Protein AF-A0A0F8ET58-F1 (afdb_monomer)

Radius of gyration: 30.82 Å; Cα contacts (8 Å, |Δi|>4): 140; chains: 1; bounding box: 74×65×83 Å

Secondary structure (DSSP, 8-state):
--HHHHHHHHHHHHHHHHHTS----PPPEEEEEEE-TT-HHHHHHHHHHHHHHHHHGGGEEEEEEETTSHHHHHHHHHHT-SSSSEEEETTTEEE-GGG--HHHHHHHHHHHHHHHHHHTTS--S-------S-----TTTHHHHHHHHHHHHHH-HHHHHHHHHHHHHHHHT-SSHHHHHHHHHHHHHHHHHHHHHHHHHHHHHHHH-----

Foldseek 3Di:
DPVVVVVVVVVVVVVVVVVPPPPPDLDAKEKEWEDEPPDPLCVVQVVLVVVVCVVCPPNYDYHYAHCVDPVSVVVVVVVPADDDGWMDINVADTAHSVRDDSVVVVVVSVVVSVVSVVVVVPPDDDDDDPPDPDDDDDPVCVVVVVVVVVVVVVPPVVVVVVVVVVLVVLLVVDPDNVNSVVSSVVVVCVVVVVVVVVVVVVVVVVVVPPDDD

Organism: Methanosarcina mazei (NCBI:txid2209)

Sequence (213 aa):
MKSSSHTITALVVIYLSLIFIPVAYADPVAIQYFHQKGCHDCEITDPVIDKIEVQYNDSIVITRIETNTADGFNQWNKYGFLEVPAIVINNETKIPKEEITEEKLKTLIDEYLVEEENITEYTTEEVTRKEQEIEYINTNLNLPFAYSLGLFAGFSPCLMAILGFLLSFTAGTSNSAKSGMVRATVFGLGLVGSYLLLGLCLLSFRKSIPDLE

Mean predicted aligned error: 19.37 Å

InterPro domains:
  IPR036249 Thioredoxin-like superfamily [SSF52833] (24-114)

Nearest PDB structures (foldseek):
  2h72-assembly2_B  TM=7.673E-01  e=3.078E-06  Escherichia coli
  1fb6-assembly2_B  TM=8.550E-01  e=1.547E-05  Spinacia oleracea
  2puk-assembly2_G  TM=8.515E-01  e=3.148E-05  Spinacia oleracea
  4o32-assembly1_A  TM=8.099E-01  e=2.431E-05  Plasmodium falciparum 3D7
  1w89-assembly2_C  TM=7.142E-01  e=8.293E-05  Homo sapiens

pLDDT: mean 74.63, std 17.6, range [29.28, 95.88]

Structure (mmCIF, N/CA/C/O backbone):
data_AF-A0A0F8ET58-F1
#
_entry.id   AF-A0A0F8ET58-F1
#
loop_
_atom_site.group_PDB
_atom_site.id
_atom_site.type_symbol
_atom_site.label_atom_id
_atom_site.label_alt_id
_atom_site.label_comp_id
_atom_site.label_asym_id
_atom_site.label_entity_id
_atom_site.label_seq_id
_atom_site.pdbx_PDB_ins_code
_atom_site.Cartn_x
_atom_site.Cartn_y
_atom_site.Cartn_z
_atom_site.occupancy
_atom_site.B_iso_or_equiv
_atom_site.auth_seq_id
_atom_site.auth_comp_id
_atom_site.auth_asym_id
_atom_site.auth_atom_id
_atom_site.pdbx_PDB_model_num
ATOM 1 N N . MET A 1 1 ? -55.012 -31.780 39.379 1.00 47.81 1 MET A N 1
ATOM 2 C CA . MET A 1 1 ? -53.772 -32.143 38.653 1.00 47.81 1 MET A CA 1
ATOM 3 C C . MET A 1 1 ? -53.720 -31.512 37.247 1.00 47.81 1 MET A C 1
ATOM 5 O O . MET A 1 1 ? -53.415 -32.197 36.287 1.00 47.81 1 MET A O 1
ATOM 9 N N . LYS A 1 2 ? -54.052 -30.212 37.097 1.00 48.22 2 LYS A N 1
ATOM 10 C CA . LYS A 1 2 ? -54.131 -29.518 35.784 1.00 48.22 2 LYS A CA 1
ATOM 11 C C . LYS A 1 2 ? -53.261 -28.247 35.701 1.00 48.22 2 LYS A C 1
ATOM 13 O O . LYS A 1 2 ? -52.910 -27.817 34.613 1.00 48.22 2 LYS A O 1
ATOM 18 N N . SER A 1 3 ? -52.838 -27.704 36.848 1.00 50.62 3 SER A N 1
ATOM 19 C CA . SER A 1 3 ? -52.001 -26.494 36.931 1.00 50.62 3 SER A CA 1
ATOM 20 C C . SER A 1 3 ? -50.540 -26.724 36.523 1.00 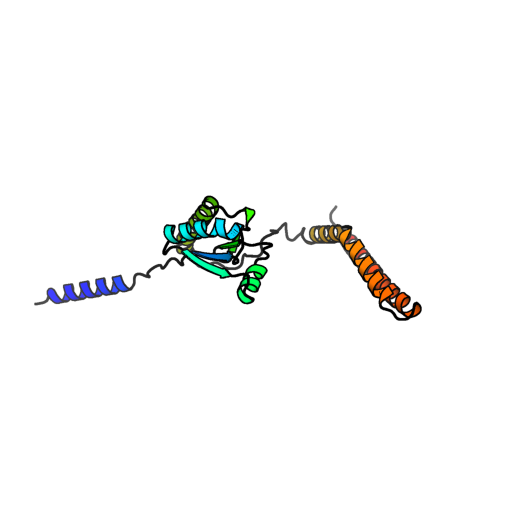50.62 3 SER A C 1
ATOM 22 O O . SER A 1 3 ? -49.911 -25.809 36.009 1.00 50.62 3 SER A O 1
ATOM 24 N N . SER A 1 4 ? -50.003 -27.935 36.720 1.00 54.47 4 SER A N 1
ATOM 25 C CA . SER A 1 4 ? -48.575 -28.212 36.485 1.00 54.47 4 SER A CA 1
ATOM 26 C C . SER A 1 4 ? -48.218 -28.376 35.004 1.00 54.47 4 SER A C 1
ATOM 28 O O . SER A 1 4 ? -47.054 -28.271 34.646 1.00 54.47 4 SER A O 1
ATOM 30 N N . SER A 1 5 ? -49.208 -28.626 34.136 1.00 57.69 5 SER A N 1
ATOM 31 C CA . SER A 1 5 ? -48.981 -28.750 32.690 1.00 57.69 5 SER A CA 1
ATOM 32 C C . SER A 1 5 ? -48.744 -27.385 32.042 1.00 57.69 5 SER A C 1
ATOM 34 O O . SER A 1 5 ? -47.863 -27.266 31.202 1.00 57.69 5 SER A O 1
ATOM 36 N N . HIS A 1 6 ? -49.477 -26.347 32.460 1.00 61.53 6 HIS A N 1
ATOM 37 C CA . HIS A 1 6 ? -49.343 -25.000 31.895 1.00 61.53 6 HIS A CA 1
ATOM 38 C C . HIS A 1 6 ? -48.007 -24.338 32.245 1.00 61.53 6 HIS A C 1
ATOM 40 O O . HIS A 1 6 ? -47.437 -23.644 31.409 1.00 61.53 6 HIS A O 1
ATOM 46 N N . THR A 1 7 ? -47.482 -24.584 33.448 1.00 68.81 7 THR A N 1
ATOM 47 C CA . THR A 1 7 ? -46.170 -24.072 33.870 1.00 68.81 7 THR A CA 1
ATOM 48 C C . THR A 1 7 ? -45.030 -24.714 33.084 1.00 68.81 7 THR A C 1
ATOM 50 O O . THR A 1 7 ? -44.070 -24.033 32.743 1.00 68.81 7 THR A O 1
ATOM 53 N N . ILE A 1 8 ? -45.155 -26.003 32.744 1.00 73.25 8 ILE A N 1
ATOM 54 C CA . ILE A 1 8 ? -44.170 -26.718 31.920 1.00 73.25 8 ILE A CA 1
ATOM 55 C C . ILE A 1 8 ? -44.216 -26.200 30.480 1.00 73.25 8 ILE A C 1
ATOM 57 O O . ILE A 1 8 ? -43.171 -25.921 29.905 1.00 73.25 8 ILE A O 1
ATOM 61 N N . THR A 1 9 ? -45.406 -25.993 29.907 1.00 73.38 9 THR A N 1
ATOM 62 C CA . THR A 1 9 ? -45.528 -25.419 28.558 1.00 73.38 9 THR A CA 1
ATOM 63 C C . THR A 1 9 ? -44.979 -23.993 28.498 1.00 73.38 9 THR A C 1
ATOM 65 O O . THR A 1 9 ? -44.268 -23.664 27.557 1.00 73.38 9 THR A O 1
ATOM 68 N N . ALA A 1 10 ? -45.230 -23.165 29.518 1.00 75.00 10 ALA A N 1
ATOM 69 C CA . ALA A 1 10 ? -44.672 -21.815 29.596 1.00 75.00 10 ALA A CA 1
ATOM 70 C C . ALA A 1 10 ? -43.137 -21.824 29.697 1.00 75.00 10 ALA A C 1
ATOM 72 O O . ALA A 1 10 ? -42.480 -21.071 28.987 1.00 75.00 10 ALA A O 1
ATOM 73 N N . LEU A 1 11 ? -42.557 -22.716 30.510 1.00 75.75 11 LEU A N 1
ATOM 74 C CA . LEU A 1 11 ? -41.102 -22.883 30.616 1.00 75.75 11 LEU A CA 1
ATOM 75 C C . LEU A 1 11 ? -40.465 -23.351 29.304 1.00 75.75 11 LEU A C 1
ATOM 77 O O . LEU A 1 11 ? -39.405 -22.855 28.936 1.00 75.75 11 LEU A O 1
ATOM 81 N N . VAL A 1 12 ? -41.118 -24.262 28.577 1.00 78.56 12 VAL A N 1
ATOM 82 C CA . VAL A 1 12 ? -40.641 -24.734 27.267 1.00 78.56 12 VAL A CA 1
ATOM 83 C C . VAL A 1 12 ? -40.711 -23.622 26.222 1.00 78.56 12 VAL A C 1
ATOM 85 O O . VAL A 1 12 ? -39.777 -23.475 25.444 1.00 78.56 12 VAL A O 1
ATOM 88 N N . VAL A 1 13 ? -41.768 -22.804 26.224 1.00 74.38 13 VAL A N 1
ATOM 89 C CA . VAL A 1 13 ? -41.896 -21.657 25.309 1.00 74.38 13 VAL A CA 1
ATOM 90 C C . VAL A 1 13 ? -40.856 -20.577 25.624 1.00 74.38 13 VAL A C 1
ATOM 92 O O . VAL A 1 13 ? -40.245 -20.053 24.699 1.00 74.38 13 VAL A O 1
ATOM 95 N N . ILE A 1 14 ? -40.587 -20.301 26.905 1.00 75.62 14 ILE A N 1
ATOM 96 C CA . ILE A 1 14 ? -39.535 -19.362 27.333 1.00 75.62 14 ILE A CA 1
ATOM 97 C C . ILE A 1 14 ? -38.147 -19.876 26.921 1.00 75.62 14 ILE A C 1
ATOM 99 O O . ILE A 1 14 ? -37.346 -19.125 26.367 1.00 75.62 14 ILE A O 1
ATOM 103 N N . TYR A 1 15 ? -37.876 -21.167 27.120 1.00 72.81 15 TYR A N 1
ATOM 104 C CA . TYR A 1 15 ? -36.616 -21.786 26.708 1.00 72.81 15 TYR A CA 1
ATOM 105 C C . TYR A 1 15 ? -36.440 -21.776 25.181 1.00 72.81 15 TYR A C 1
ATOM 107 O O . TYR A 1 15 ? -35.370 -21.433 24.685 1.00 72.81 15 TYR A O 1
ATOM 115 N N . LEU A 1 16 ? -37.507 -22.062 24.427 1.00 69.81 16 LEU A N 1
ATOM 116 C CA . LEU A 1 16 ? -37.507 -22.009 22.964 1.00 69.81 16 LEU A CA 1
ATOM 117 C C . LEU A 1 16 ? -37.321 -20.574 22.440 1.00 69.81 16 LEU A C 1
ATOM 119 O O . LEU A 1 16 ? -36.659 -20.382 21.425 1.00 69.81 16 LEU A O 1
ATOM 123 N N . SER A 1 17 ? -37.847 -19.567 23.149 1.00 60.31 17 SER A N 1
ATOM 124 C CA . SER A 1 17 ? -37.633 -18.153 22.815 1.00 60.31 17 SER A CA 1
ATOM 125 C C . SER A 1 17 ? -36.215 -17.659 23.120 1.00 60.31 17 SER A C 1
ATOM 127 O O . SER A 1 17 ? -35.709 -16.817 22.386 1.00 60.31 17 SER A O 1
ATOM 129 N N . LEU A 1 18 ? -35.537 -18.215 24.133 1.00 61.66 18 LEU A N 1
ATOM 130 C CA . LEU A 1 18 ? -34.137 -17.884 24.437 1.00 61.66 18 LEU A CA 1
ATOM 131 C C . LEU A 1 18 ? -33.157 -18.426 23.385 1.00 61.66 18 LEU A C 1
ATOM 133 O O . LEU A 1 18 ? -32.113 -17.827 23.161 1.00 61.66 18 LEU A O 1
ATOM 137 N N . ILE A 1 19 ? -33.492 -19.545 22.734 1.00 65.38 19 ILE A N 1
ATOM 138 C CA . ILE A 1 19 ? -32.676 -20.145 21.663 1.00 65.38 19 ILE A CA 1
ATOM 139 C C . ILE A 1 19 ? -32.770 -19.335 20.360 1.00 65.38 19 ILE A C 1
ATOM 141 O O . ILE A 1 19 ? -31.876 -19.409 19.524 1.00 65.38 19 ILE A O 1
ATOM 145 N N . PHE A 1 20 ? -33.839 -18.553 20.186 1.00 50.75 20 PHE A N 1
ATOM 146 C CA . PHE A 1 20 ? -34.087 -17.767 18.977 1.00 50.75 20 PHE A CA 1
ATOM 147 C C . PHE A 1 20 ? -33.511 -16.348 19.026 1.00 50.75 20 PHE A C 1
ATOM 149 O O . PHE A 1 20 ? -33.760 -15.575 18.104 1.00 50.75 20 PHE A O 1
ATOM 156 N N . ILE A 1 21 ? -32.763 -15.991 20.076 1.00 60.38 21 ILE A N 1
ATOM 157 C CA . ILE A 1 21 ? -32.005 -14.740 20.089 1.00 60.38 21 ILE A CA 1
ATOM 158 C C . ILE A 1 21 ? -30.872 -14.926 19.073 1.00 60.38 21 ILE A C 1
ATOM 160 O O . ILE A 1 21 ? -30.000 -15.767 19.312 1.00 60.38 21 ILE A O 1
ATOM 164 N N . PRO A 1 22 ? -30.866 -14.206 17.935 1.00 51.59 22 PRO A N 1
ATOM 165 C CA . PRO A 1 22 ? -29.690 -14.191 17.090 1.00 51.59 22 PRO A CA 1
ATOM 166 C C . PRO A 1 22 ? -28.560 -13.632 17.950 1.00 51.59 22 PRO A C 1
ATOM 168 O O . PRO A 1 22 ? -28.627 -12.498 18.423 1.00 51.59 22 PRO A O 1
ATOM 171 N N . VAL A 1 23 ? -27.550 -14.458 18.217 1.00 51.97 23 VAL A N 1
ATOM 172 C CA . VAL A 1 23 ? -26.280 -13.966 18.737 1.00 51.97 23 VAL A CA 1
ATOM 173 C C . VAL A 1 23 ? -25.741 -13.076 17.626 1.00 51.97 23 VAL A C 1
ATOM 175 O O . VAL A 1 23 ? -25.262 -13.577 16.611 1.00 51.97 23 VAL A O 1
ATOM 178 N N . ALA A 1 24 ? -25.935 -11.765 17.773 1.00 51.56 24 ALA A N 1
ATOM 179 C CA . ALA A 1 24 ? -25.280 -10.767 16.951 1.00 51.56 24 ALA A CA 1
ATOM 180 C C . ALA A 1 24 ? -23.788 -10.893 17.256 1.00 51.56 24 ALA A C 1
ATOM 182 O O . ALA A 1 24 ? -23.295 -10.397 18.266 1.00 51.56 24 ALA A O 1
ATOM 183 N N . TYR A 1 25 ? -23.109 -11.697 16.448 1.00 51.41 25 TYR A N 1
ATOM 184 C CA . TYR A 1 25 ? -21.667 -11.801 16.474 1.00 51.41 25 TYR A CA 1
ATOM 185 C C . TYR A 1 25 ? -21.176 -10.597 15.676 1.00 51.41 25 TYR A C 1
ATOM 187 O O . TYR A 1 25 ? -21.334 -10.575 14.457 1.00 51.41 25 TYR A O 1
ATOM 195 N N . ALA A 1 26 ? -20.707 -9.560 16.373 1.00 59.81 26 ALA A N 1
ATOM 196 C CA . ALA A 1 26 ? -19.935 -8.509 15.725 1.00 59.81 26 ALA A CA 1
ATOM 197 C C . ALA A 1 26 ? -18.716 -9.187 15.084 1.00 59.81 26 ALA A C 1
ATOM 199 O O . ALA A 1 26 ? -18.044 -9.991 15.739 1.00 59.81 26 ALA A O 1
ATOM 200 N N . ASP A 1 27 ? -18.517 -8.968 13.786 1.00 74.38 27 ASP A N 1
ATOM 201 C CA . ASP A 1 27 ? -17.354 -9.510 13.089 1.00 74.38 27 ASP A CA 1
ATOM 202 C C . ASP A 1 27 ? -16.125 -8.745 13.601 1.00 74.38 27 ASP A C 1
ATOM 204 O O . ASP A 1 27 ? -16.183 -7.526 13.674 1.00 74.38 27 ASP A O 1
ATOM 208 N N . PRO A 1 28 ? -15.053 -9.405 14.059 1.00 83.88 28 PRO A N 1
ATOM 209 C CA . PRO A 1 28 ? -13.920 -8.693 14.636 1.00 83.88 28 PRO A CA 1
ATOM 210 C C . PRO A 1 28 ? -13.133 -7.933 13.561 1.00 83.88 28 PRO A C 1
ATOM 212 O O . PRO A 1 28 ? -12.889 -8.451 12.470 1.00 83.88 28 PRO A O 1
ATOM 215 N N . VAL A 1 29 ? -12.624 -6.747 13.902 1.00 88.25 29 VAL A N 1
ATOM 216 C CA . VAL A 1 29 ? -11.871 -5.902 12.961 1.00 88.25 29 VAL A CA 1
ATOM 217 C C . VAL A 1 29 ? -10.595 -6.619 12.506 1.00 88.25 29 VAL A C 1
ATOM 219 O O . VAL A 1 29 ? -9.707 -6.941 13.304 1.00 88.25 29 VAL A O 1
ATOM 222 N N . ALA A 1 30 ? -10.469 -6.852 11.200 1.00 92.25 30 ALA A N 1
ATOM 223 C CA . ALA A 1 30 ? -9.347 -7.572 10.612 1.00 92.25 30 ALA A CA 1
ATOM 224 C C . ALA A 1 30 ? -8.162 -6.634 10.345 1.00 92.25 30 ALA A C 1
ATOM 226 O O . ALA A 1 30 ? -8.257 -5.683 9.571 1.00 92.25 30 ALA A O 1
ATOM 227 N N . ILE A 1 31 ? -7.000 -6.925 10.922 1.00 94.19 31 ILE A N 1
ATOM 228 C CA . ILE A 1 31 ? -5.781 -6.125 10.775 1.00 94.19 31 ILE A CA 1
ATOM 229 C C . ILE A 1 31 ? -4.700 -6.978 10.114 1.00 94.19 31 ILE A C 1
ATOM 231 O O . ILE A 1 31 ? -4.296 -8.009 10.637 1.00 94.19 31 ILE A O 1
ATOM 235 N N . GLN A 1 32 ? -4.188 -6.548 8.968 1.00 95.25 32 GLN A N 1
ATOM 236 C CA . GLN A 1 32 ? -3.043 -7.158 8.292 1.00 95.25 32 GLN A CA 1
ATOM 237 C C . GLN A 1 32 ? -1.790 -6.337 8.592 1.00 95.25 32 GLN A C 1
ATOM 239 O O . GLN A 1 32 ? -1.700 -5.175 8.200 1.00 95.25 32 GLN A O 1
ATOM 244 N N . TYR A 1 33 ? -0.816 -6.944 9.265 1.00 95.88 33 TYR A N 1
ATOM 245 C CA . TYR A 1 33 ? 0.475 -6.335 9.571 1.00 95.88 33 TYR A CA 1
ATOM 246 C C . TYR A 1 33 ? 1.566 -6.937 8.683 1.00 95.88 33 TYR A C 1
ATOM 248 O O . TYR A 1 33 ? 1.929 -8.105 8.824 1.00 95.88 33 TYR A O 1
ATOM 256 N N . PHE A 1 34 ? 2.093 -6.136 7.762 1.00 95.69 34 PHE A N 1
ATOM 257 C CA . PHE A 1 34 ? 3.162 -6.520 6.848 1.00 95.69 34 PHE A CA 1
ATOM 258 C C . PHE A 1 34 ? 4.518 -6.163 7.444 1.00 95.69 34 PHE A C 1
ATOM 260 O O . PHE A 1 34 ? 4.807 -4.992 7.694 1.00 95.69 34 PHE A O 1
ATOM 267 N N . HIS A 1 35 ? 5.366 -7.172 7.628 1.00 94.75 35 HIS A N 1
ATOM 268 C CA . HIS A 1 35 ? 6.664 -7.016 8.279 1.00 94.75 35 HIS A CA 1
ATOM 269 C C . HIS A 1 35 ? 7.731 -7.916 7.648 1.00 94.75 35 HIS A C 1
ATOM 271 O O . HIS A 1 35 ? 7.448 -8.788 6.821 1.00 94.75 35 HIS A O 1
ATOM 277 N N . GLN A 1 36 ? 8.988 -7.702 8.040 1.00 92.94 36 GLN A N 1
ATOM 278 C CA . GLN A 1 36 ? 10.128 -8.449 7.521 1.00 92.94 36 GLN A CA 1
ATOM 279 C C . GLN A 1 36 ? 11.158 -8.706 8.625 1.00 92.94 36 GLN A C 1
ATOM 281 O O . GLN A 1 36 ? 11.420 -7.850 9.466 1.00 92.94 36 GLN A O 1
ATOM 286 N N . LYS A 1 37 ? 11.782 -9.888 8.619 1.00 88.81 37 LYS A N 1
ATOM 287 C CA . LYS A 1 37 ? 12.866 -10.209 9.562 1.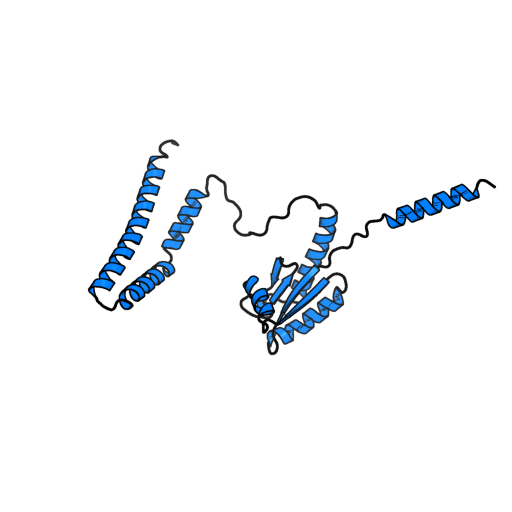00 88.81 37 LYS A CA 1
ATOM 288 C C . LYS A 1 37 ? 14.106 -9.366 9.251 1.00 88.81 37 LYS A C 1
ATOM 290 O O . LYS A 1 37 ? 14.558 -9.358 8.108 1.00 88.81 37 LYS A O 1
ATOM 295 N N . GLY A 1 38 ? 14.660 -8.702 10.268 1.00 83.69 38 GLY A N 1
ATOM 296 C CA . GLY A 1 38 ? 15.827 -7.817 10.142 1.00 83.69 38 GLY A CA 1
ATOM 297 C C . GLY A 1 38 ? 15.504 -6.376 9.723 1.00 83.69 38 GLY A C 1
ATOM 298 O O . GLY A 1 38 ? 16.411 -5.626 9.373 1.00 83.69 38 GLY A O 1
ATOM 299 N N . CYS A 1 39 ? 14.226 -5.992 9.738 1.00 88.62 39 CYS A N 1
ATOM 300 C CA . CYS A 1 39 ? 13.761 -4.627 9.511 1.00 88.62 39 CYS A CA 1
ATOM 301 C C . CYS A 1 39 ? 13.815 -3.830 10.824 1.00 88.62 39 CYS A C 1
ATOM 303 O O . CYS A 1 39 ? 13.117 -4.167 11.777 1.00 88.62 39 CYS A O 1
ATOM 305 N N . HIS A 1 40 ? 14.618 -2.763 10.864 1.00 90.25 40 HIS A N 1
ATOM 306 C CA . HIS A 1 40 ? 14.787 -1.937 12.065 1.00 90.25 40 HIS A CA 1
ATOM 307 C C . HIS A 1 40 ? 13.479 -1.265 12.506 1.00 90.25 40 HIS A C 1
ATOM 309 O O . HIS A 1 40 ? 13.129 -1.291 13.680 1.00 90.25 40 HIS A O 1
ATOM 315 N N . ASP A 1 41 ? 12.715 -0.723 11.557 1.00 89.12 41 ASP A N 1
ATOM 316 C CA . ASP A 1 41 ? 11.439 -0.059 11.850 1.00 89.12 41 ASP A CA 1
ATOM 317 C C . ASP A 1 41 ? 10.367 -1.053 12.342 1.00 89.12 41 ASP A C 1
ATOM 319 O O . ASP A 1 41 ? 9.476 -0.707 13.120 1.00 89.12 41 ASP A O 1
ATOM 323 N N . CYS A 1 42 ? 10.482 -2.319 11.937 1.00 89.75 42 CYS A N 1
ATOM 324 C CA . CYS A 1 42 ? 9.597 -3.391 12.367 1.00 89.75 42 CYS A CA 1
ATOM 325 C C . CYS A 1 42 ? 9.877 -3.772 13.828 1.00 89.75 42 CYS A C 1
ATOM 327 O O . CYS A 1 42 ? 8.934 -3.949 14.582 1.00 89.75 42 CYS A O 1
ATOM 329 N N . GLU A 1 43 ? 11.137 -3.769 14.282 1.00 90.12 43 GLU A N 1
ATOM 330 C CA . GLU A 1 43 ? 11.476 -3.997 15.702 1.00 90.12 43 GLU A CA 1
ATOM 331 C C . GLU A 1 43 ? 10.860 -2.943 16.638 1.00 90.12 43 GLU A C 1
ATOM 333 O O . GLU A 1 43 ? 10.568 -3.228 17.799 1.00 90.12 43 GLU A O 1
ATOM 338 N N . ILE A 1 44 ? 10.646 -1.724 16.133 1.00 89.00 44 ILE A N 1
ATOM 339 C CA . ILE A 1 44 ? 9.977 -0.641 16.865 1.00 89.00 44 ILE A CA 1
ATOM 340 C C . ILE A 1 44 ? 8.455 -0.839 16.861 1.00 89.00 44 ILE A C 1
ATOM 342 O O . ILE A 1 44 ? 7.784 -0.552 17.853 1.00 89.00 44 ILE A O 1
ATOM 346 N N . THR A 1 45 ? 7.909 -1.337 15.752 1.00 89.75 45 THR A N 1
ATOM 347 C CA . THR A 1 45 ? 6.463 -1.468 15.527 1.00 89.75 45 THR A CA 1
ATOM 348 C C . THR A 1 45 ? 5.881 -2.740 16.142 1.00 89.75 45 THR A C 1
ATOM 350 O O . THR A 1 45 ? 4.789 -2.700 16.702 1.00 89.75 45 THR A O 1
ATOM 353 N N . ASP A 1 46 ? 6.617 -3.848 16.115 1.00 91.56 46 ASP A N 1
ATOM 354 C CA . ASP A 1 46 ? 6.236 -5.142 16.687 1.00 91.56 46 ASP A CA 1
ATOM 355 C C . ASP A 1 46 ? 5.674 -5.033 18.121 1.00 91.56 46 ASP A C 1
ATOM 357 O O . ASP A 1 46 ? 4.548 -5.487 18.338 1.00 91.56 46 ASP A O 1
ATOM 361 N N . PRO A 1 47 ? 6.338 -4.363 19.092 1.00 92.25 47 PRO A N 1
ATOM 362 C CA . PRO A 1 47 ? 5.792 -4.2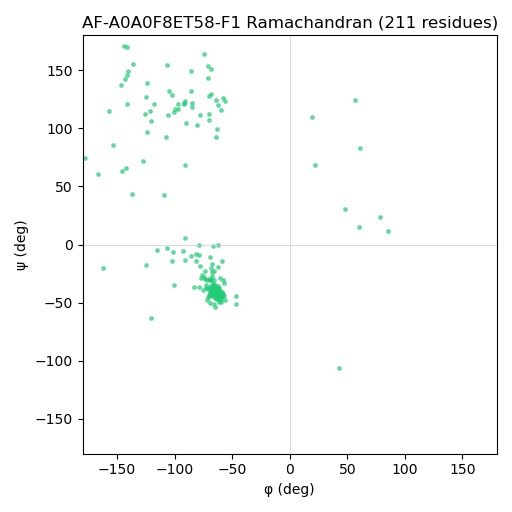28 20.443 1.00 92.25 47 PRO A CA 1
ATOM 363 C C . PRO A 1 47 ? 4.535 -3.350 20.510 1.00 92.25 47 PRO A C 1
ATOM 365 O O . PRO A 1 47 ? 3.758 -3.473 21.456 1.00 92.25 47 PRO A O 1
ATOM 368 N N . VAL A 1 48 ? 4.322 -2.444 19.550 1.00 91.62 48 VAL A N 1
ATOM 369 C CA . VAL A 1 48 ? 3.076 -1.669 19.455 1.00 91.62 48 VAL A CA 1
ATOM 370 C C . VAL A 1 48 ? 1.938 -2.583 19.012 1.00 91.62 48 VAL A C 1
ATOM 372 O O . VAL A 1 48 ? 0.878 -2.562 19.632 1.00 91.62 48 VAL A O 1
ATOM 375 N N . ILE A 1 49 ? 2.168 -3.429 18.004 1.00 92.81 49 ILE A N 1
ATOM 376 C CA . ILE A 1 49 ? 1.179 -4.411 17.541 1.00 92.81 49 ILE A CA 1
ATOM 377 C C . ILE A 1 49 ? 0.834 -5.403 18.654 1.00 92.81 49 ILE A C 1
ATOM 379 O O . ILE A 1 49 ? -0.345 -5.644 18.899 1.00 92.81 49 ILE A O 1
ATOM 383 N N . ASP A 1 50 ? 1.831 -5.901 19.389 1.00 93.00 50 ASP A N 1
ATOM 384 C CA . ASP A 1 50 ? 1.620 -6.822 20.514 1.00 93.00 50 ASP A CA 1
ATOM 385 C C . ASP A 1 50 ? 0.737 -6.201 21.610 1.00 93.00 50 ASP A C 1
ATOM 387 O O . ASP A 1 50 ? -0.144 -6.859 22.164 1.00 93.00 50 ASP A O 1
ATOM 391 N N . LYS A 1 51 ? 0.934 -4.912 21.923 1.00 92.50 51 LYS A N 1
ATOM 392 C CA . LYS A 1 51 ? 0.078 -4.196 22.883 1.00 92.50 51 LYS A CA 1
ATOM 393 C C . LYS A 1 51 ? -1.360 -4.069 22.391 1.00 92.50 51 LYS A C 1
ATOM 395 O O . LYS A 1 51 ? -2.274 -4.208 23.198 1.00 92.50 51 LYS A O 1
ATOM 400 N N . ILE A 1 52 ? -1.552 -3.766 21.108 1.00 91.62 52 ILE A N 1
ATOM 401 C CA . ILE A 1 52 ? -2.880 -3.604 20.502 1.00 91.62 52 ILE A CA 1
ATOM 402 C C . ILE A 1 52 ? -3.627 -4.939 20.495 1.00 91.62 52 ILE A C 1
ATOM 404 O O . ILE A 1 52 ? -4.791 -4.981 20.882 1.00 91.62 52 ILE A O 1
ATOM 408 N N . GLU A 1 53 ? -2.938 -6.031 20.164 1.00 91.56 53 GLU A N 1
ATOM 409 C CA . GLU A 1 53 ? -3.481 -7.391 20.221 1.00 91.56 53 GLU A CA 1
ATOM 410 C C . GLU A 1 53 ? -4.016 -7.725 21.621 1.00 91.56 53 GLU A C 1
ATOM 412 O O . GLU A 1 53 ? -5.154 -8.161 21.774 1.00 91.56 53 GLU A O 1
ATOM 417 N N . VAL A 1 54 ? -3.233 -7.429 22.664 1.00 91.06 54 VAL A N 1
ATOM 418 C CA . VAL A 1 54 ? -3.635 -7.661 24.061 1.00 91.06 54 VAL A CA 1
ATOM 419 C C . VAL A 1 54 ? -4.756 -6.720 24.507 1.00 91.06 54 VAL A C 1
ATOM 421 O O . VAL A 1 54 ? -5.609 -7.116 25.299 1.00 91.06 54 VAL A O 1
ATOM 424 N N . GLN A 1 55 ? -4.749 -5.467 24.048 1.00 90.56 55 GLN A N 1
ATOM 425 C CA . GLN A 1 55 ? -5.715 -4.459 24.482 1.00 90.56 55 GLN A CA 1
ATOM 426 C C . GLN A 1 55 ? -7.129 -4.742 23.967 1.00 90.56 55 GLN A C 1
ATOM 428 O O . GLN A 1 55 ? -8.084 -4.559 24.720 1.00 90.56 55 GLN A O 1
ATOM 433 N N . TYR A 1 56 ? -7.253 -5.166 22.710 1.00 87.38 56 TYR A N 1
ATOM 434 C CA . TYR A 1 56 ? -8.545 -5.351 22.051 1.00 87.38 56 TYR A CA 1
ATOM 435 C C . TYR A 1 56 ? -8.992 -6.820 21.976 1.00 87.38 56 TYR A C 1
ATOM 437 O O . TYR A 1 56 ? -10.170 -7.072 21.750 1.00 87.38 56 TYR A O 1
ATOM 445 N N . ASN A 1 57 ? -8.095 -7.780 22.232 1.00 85.94 57 ASN A N 1
ATOM 446 C CA . ASN A 1 57 ? -8.370 -9.213 22.379 1.00 85.94 57 ASN A CA 1
ATOM 447 C C . ASN A 1 57 ? -9.357 -9.766 21.329 1.00 85.94 57 ASN A C 1
ATOM 449 O O . ASN A 1 57 ? -8.988 -9.905 20.169 1.00 85.94 57 ASN A O 1
ATOM 453 N N . ASP A 1 58 ? -10.604 -10.059 21.714 1.00 84.12 58 ASP A N 1
ATOM 454 C CA . ASP A 1 58 ? -11.603 -10.697 20.842 1.00 84.12 58 ASP A CA 1
ATOM 455 C C . ASP A 1 58 ? -12.274 -9.727 19.852 1.00 84.12 58 ASP A C 1
ATOM 457 O O . ASP A 1 58 ? -13.005 -10.167 18.968 1.00 84.12 58 ASP A O 1
ATOM 461 N N . SER A 1 59 ? -12.048 -8.418 19.992 1.00 85.25 59 SER A N 1
ATOM 462 C CA . SER A 1 59 ? -12.610 -7.389 19.107 1.00 85.25 59 SER A CA 1
ATOM 463 C C . SER A 1 59 ? -11.824 -7.216 17.806 1.00 85.25 59 SER A C 1
ATOM 465 O O . SER A 1 59 ? -12.325 -6.582 16.881 1.00 85.25 59 SER A O 1
ATOM 467 N N . ILE A 1 60 ? -10.601 -7.753 17.719 1.00 90.50 60 ILE A N 1
ATOM 468 C CA . ILE A 1 60 ? -9.739 -7.624 16.538 1.00 90.50 60 ILE A CA 1
ATOM 469 C C . ILE A 1 60 ? -9.075 -8.953 16.174 1.00 90.50 60 ILE A C 1
ATOM 471 O O . ILE A 1 60 ? -8.835 -9.807 17.022 1.00 90.50 60 ILE A O 1
ATOM 475 N N . VAL A 1 61 ? -8.702 -9.107 14.905 1.00 92.25 61 VAL A N 1
ATOM 476 C CA . VAL A 1 61 ? -7.900 -10.239 14.423 1.00 92.25 61 VAL A CA 1
ATOM 477 C C . VAL A 1 61 ? -6.675 -9.710 13.693 1.00 92.25 61 VAL A C 1
ATOM 479 O O . VAL A 1 61 ? -6.791 -9.146 12.607 1.00 92.25 61 VAL A O 1
ATOM 482 N N . ILE A 1 62 ? -5.484 -9.923 14.260 1.00 93.94 62 ILE A N 1
ATOM 483 C CA . ILE A 1 62 ? -4.225 -9.481 13.650 1.00 93.94 62 ILE A CA 1
ATOM 484 C C . ILE A 1 62 ? -3.573 -10.627 12.869 1.00 93.94 62 ILE A C 1
ATOM 486 O O . ILE A 1 62 ? -3.137 -11.630 13.426 1.00 93.94 62 ILE A O 1
ATOM 490 N N . THR A 1 63 ? -3.443 -10.452 11.557 1.00 94.75 63 THR A N 1
ATOM 491 C CA . THR A 1 63 ? -2.711 -11.350 10.659 1.00 94.75 63 THR A CA 1
ATOM 492 C C . THR A 1 63 ? -1.339 -10.763 10.351 1.00 94.75 63 THR A C 1
ATOM 494 O O . THR A 1 63 ? -1.229 -9.728 9.693 1.00 94.75 63 THR A O 1
ATOM 497 N N . ARG A 1 64 ? -0.274 -11.432 10.800 1.00 94.94 64 ARG A N 1
ATOM 498 C CA . ARG A 1 64 ? 1.115 -11.022 10.541 1.00 94.94 64 ARG A CA 1
ATOM 499 C C . ARG A 1 64 ? 1.628 -11.678 9.263 1.00 94.94 64 ARG A C 1
ATOM 501 O O . ARG A 1 64 ? 1.601 -12.901 9.138 1.00 94.94 64 ARG A O 1
ATOM 508 N N . ILE A 1 65 ? 2.074 -10.867 8.309 1.00 95.00 65 ILE A N 1
ATOM 509 C CA . ILE A 1 65 ? 2.432 -11.299 6.957 1.00 95.00 65 ILE A CA 1
ATOM 510 C C . ILE A 1 65 ? 3.896 -10.950 6.687 1.00 95.00 65 ILE A C 1
ATOM 512 O O . ILE A 1 65 ? 4.271 -9.779 6.600 1.00 95.00 65 ILE A O 1
ATOM 516 N N . GLU A 1 66 ? 4.726 -11.979 6.504 1.00 94.12 66 GLU A N 1
ATOM 517 C CA . GLU A 1 66 ? 6.134 -11.807 6.143 1.00 94.12 66 GLU A CA 1
ATOM 518 C C . GLU A 1 66 ? 6.279 -11.483 4.648 1.00 94.12 66 GLU A C 1
ATOM 520 O O . GLU A 1 66 ? 6.092 -12.350 3.785 1.00 94.12 66 GLU A O 1
ATOM 525 N N . THR A 1 67 ? 6.701 -10.258 4.328 1.00 92.94 67 THR A N 1
ATOM 526 C CA . THR A 1 67 ? 6.889 -9.793 2.937 1.00 92.94 67 THR A CA 1
ATOM 527 C C . THR A 1 67 ? 8.066 -10.458 2.217 1.00 92.94 67 THR A C 1
ATOM 529 O O . THR A 1 67 ? 8.179 -10.366 1.000 1.00 92.94 67 THR A O 1
ATOM 532 N N . ASN A 1 68 ? 8.918 -11.188 2.944 1.00 91.19 68 ASN A N 1
ATOM 533 C CA . ASN A 1 68 ? 9.966 -12.040 2.371 1.00 91.19 68 ASN A CA 1
ATOM 534 C C . ASN A 1 68 ? 9.418 -13.260 1.616 1.00 91.19 68 ASN A C 1
ATOM 536 O O . ASN A 1 68 ? 10.138 -13.880 0.833 1.00 91.19 68 ASN A O 1
ATOM 540 N N . THR A 1 69 ? 8.177 -13.661 1.892 1.00 92.75 69 THR A N 1
ATOM 541 C CA . THR A 1 69 ? 7.539 -14.786 1.206 1.00 92.75 69 THR A CA 1
ATOM 542 C C . THR A 1 69 ? 6.893 -14.310 -0.091 1.00 92.75 69 THR A C 1
ATOM 544 O O . THR A 1 69 ? 6.423 -13.180 -0.174 1.00 92.75 69 THR A O 1
ATOM 547 N N . ALA A 1 70 ? 6.834 -15.168 -1.114 1.00 91.62 70 ALA A N 1
ATOM 548 C CA . ALA A 1 70 ? 6.208 -14.799 -2.387 1.00 91.62 70 ALA A CA 1
ATOM 549 C C . ALA A 1 70 ? 4.733 -14.396 -2.209 1.00 91.62 70 ALA A C 1
ATOM 551 O O . ALA A 1 70 ? 4.278 -13.428 -2.808 1.00 91.62 70 ALA A O 1
ATOM 552 N N . ASP A 1 71 ? 4.001 -15.119 -1.361 1.00 93.69 71 ASP A N 1
ATOM 553 C CA . ASP A 1 71 ? 2.609 -14.808 -1.035 1.00 93.69 71 ASP A CA 1
ATOM 554 C C . ASP A 1 71 ? 2.485 -13.471 -0.286 1.00 93.69 71 ASP A C 1
ATOM 556 O O . ASP A 1 71 ? 1.782 -12.569 -0.742 1.00 93.69 71 ASP A O 1
ATOM 560 N N . GLY A 1 72 ? 3.257 -13.283 0.789 1.00 91.62 72 GLY A N 1
ATOM 561 C CA . GLY A 1 72 ? 3.236 -12.041 1.560 1.00 91.62 72 GLY A CA 1
ATOM 562 C C . GLY A 1 72 ? 3.652 -10.815 0.746 1.00 91.62 72 GLY A C 1
ATOM 563 O O . GLY A 1 72 ? 3.037 -9.759 0.874 1.00 91.62 72 GLY A O 1
ATOM 564 N N . PHE A 1 73 ? 4.632 -10.958 -0.151 1.00 91.25 73 PHE A N 1
ATOM 565 C CA . PHE A 1 73 ? 5.017 -9.903 -1.088 1.00 91.25 73 PHE A CA 1
ATOM 566 C C . PHE A 1 73 ? 3.882 -9.550 -2.053 1.00 91.25 73 PHE A C 1
ATOM 568 O O . PHE A 1 73 ? 3.606 -8.374 -2.266 1.00 91.25 73 PHE A O 1
ATOM 575 N N . ASN A 1 74 ? 3.198 -10.548 -2.623 1.00 93.00 74 ASN A N 1
ATOM 576 C CA . ASN A 1 74 ? 2.072 -10.305 -3.526 1.00 93.00 74 ASN A CA 1
ATOM 577 C C . ASN A 1 74 ? 0.921 -9.587 -2.811 1.00 93.00 74 ASN A C 1
ATOM 579 O O . ASN A 1 74 ? 0.337 -8.658 -3.371 1.00 93.00 74 ASN A O 1
ATOM 583 N N . GLN A 1 75 ? 0.620 -9.987 -1.574 1.00 91.81 75 GLN A N 1
ATOM 584 C CA . GLN A 1 75 ? -0.392 -9.334 -0.746 1.00 91.81 75 GLN A CA 1
ATOM 585 C C . GLN A 1 75 ? -0.001 -7.890 -0.414 1.00 91.81 75 GLN A C 1
ATOM 587 O O . GLN A 1 75 ? -0.800 -6.985 -0.625 1.00 91.81 75 GLN A O 1
ATOM 592 N N . TRP A 1 76 ? 1.239 -7.652 0.012 1.00 92.06 76 TRP A N 1
ATOM 593 C CA . TRP A 1 76 ? 1.760 -6.311 0.294 1.00 92.06 76 TRP A CA 1
ATOM 594 C C . TRP A 1 76 ? 1.746 -5.409 -0.952 1.00 92.06 76 TRP A C 1
ATOM 596 O O . TRP A 1 76 ? 1.231 -4.289 -0.919 1.00 92.06 76 TRP A O 1
ATOM 606 N N . ASN A 1 77 ? 2.217 -5.931 -2.087 1.00 91.12 77 ASN A N 1
ATOM 607 C CA . ASN A 1 77 ? 2.279 -5.211 -3.357 1.00 91.12 77 ASN A CA 1
ATOM 608 C C . ASN A 1 77 ? 0.882 -4.869 -3.904 1.00 91.12 77 ASN A C 1
ATOM 610 O O . ASN A 1 77 ? 0.711 -3.828 -4.536 1.00 91.12 77 ASN A O 1
ATOM 614 N N . LYS A 1 78 ? -0.141 -5.691 -3.621 1.00 92.69 78 LYS A N 1
ATOM 615 C CA . LYS A 1 78 ? -1.541 -5.407 -3.989 1.00 92.69 78 LYS A CA 1
ATOM 616 C C . LYS A 1 78 ? -2.031 -4.076 -3.412 1.00 92.69 78 LYS A C 1
ATOM 618 O O . LYS A 1 78 ? -2.836 -3.397 -4.045 1.00 92.69 78 LYS A O 1
ATOM 623 N N . TYR A 1 79 ? -1.556 -3.695 -2.229 1.00 87.94 79 TYR A N 1
ATOM 624 C CA . TYR A 1 79 ? -1.965 -2.451 -1.582 1.00 87.94 79 TYR A CA 1
ATOM 625 C C . TYR A 1 79 ? -1.148 -1.230 -2.033 1.00 87.94 79 TYR A C 1
ATOM 627 O O . TYR A 1 79 ? -1.587 -0.107 -1.774 1.00 87.94 79 TYR A O 1
ATOM 635 N N . GLY A 1 80 ? -0.049 -1.427 -2.773 1.00 88.56 80 GLY A N 1
ATOM 636 C CA . GLY A 1 80 ? 0.779 -0.352 -3.333 1.00 88.56 80 GLY A CA 1
ATOM 637 C C . GLY A 1 80 ? 1.732 0.300 -2.328 1.00 88.56 80 GLY A C 1
ATOM 638 O O . GLY A 1 80 ? 2.101 1.458 -2.503 1.00 88.56 80 GLY A O 1
ATOM 639 N N . PHE A 1 81 ? 2.096 -0.413 -1.262 1.00 86.56 81 PHE A N 1
ATOM 640 C CA . PHE A 1 81 ? 3.076 0.065 -0.292 1.00 86.56 81 PHE A CA 1
ATOM 641 C C . PHE A 1 81 ? 4.483 0.142 -0.898 1.00 86.56 81 PHE A C 1
ATOM 643 O O . PHE A 1 81 ? 4.825 -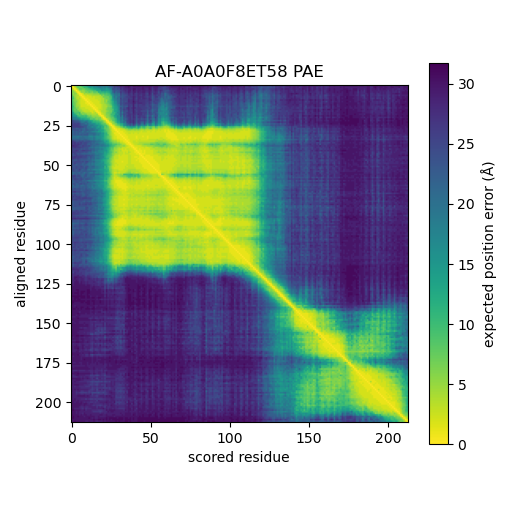0.611 -1.808 1.00 86.56 81 PHE A O 1
ATOM 650 N N . LEU A 1 82 ? 5.296 1.066 -0.381 1.00 86.00 82 LEU A N 1
ATOM 651 C CA . LEU A 1 82 ? 6.670 1.292 -0.843 1.00 86.00 82 LEU A CA 1
ATOM 652 C C . LEU A 1 82 ? 7.706 0.636 0.073 1.00 86.00 82 LEU A C 1
ATOM 654 O O . LEU A 1 82 ? 8.718 0.130 -0.407 1.00 86.00 82 LEU A O 1
ATOM 658 N N . GLU A 1 83 ? 7.435 0.608 1.378 1.00 88.50 83 GLU A N 1
ATOM 659 C CA . GLU A 1 83 ? 8.294 -0.014 2.383 1.00 88.50 83 GLU A CA 1
ATOM 660 C C . GLU A 1 83 ? 7.493 -0.740 3.479 1.00 88.50 83 GLU A C 1
ATOM 662 O O . GLU A 1 83 ? 6.262 -0.668 3.534 1.00 88.50 83 GLU A O 1
ATOM 667 N N . VAL A 1 84 ? 8.210 -1.498 4.312 1.00 90.69 84 VAL A N 1
ATOM 668 C CA . VAL A 1 84 ? 7.712 -2.125 5.545 1.00 90.69 84 VAL A CA 1
ATOM 669 C C . VAL A 1 84 ? 8.266 -1.371 6.763 1.00 90.69 84 VAL A C 1
ATOM 671 O O . VAL A 1 84 ? 9.360 -0.810 6.660 1.00 90.69 84 VAL A O 1
ATOM 674 N N . PRO A 1 85 ? 7.588 -1.393 7.924 1.00 93.00 85 PRO A N 1
ATOM 675 C CA . PRO A 1 85 ? 6.289 -2.013 8.190 1.00 93.00 85 PRO A CA 1
ATOM 676 C C . PRO A 1 85 ? 5.116 -1.281 7.525 1.00 93.00 85 PRO A C 1
ATOM 678 O O . PRO A 1 85 ? 5.174 -0.081 7.280 1.00 93.00 85 PRO A O 1
ATOM 681 N N . ALA A 1 86 ? 4.039 -2.015 7.249 1.00 93.88 86 ALA A N 1
ATOM 682 C CA . ALA A 1 86 ? 2.789 -1.454 6.738 1.00 93.88 86 ALA A CA 1
ATOM 683 C C . ALA A 1 86 ? 1.589 -2.163 7.375 1.00 93.88 86 ALA A C 1
ATOM 685 O O . ALA A 1 86 ? 1.652 -3.362 7.648 1.00 93.88 86 ALA A O 1
ATOM 686 N N . ILE A 1 87 ? 0.496 -1.436 7.605 1.00 94.25 87 ILE A N 1
ATOM 687 C CA . ILE A 1 87 ? -0.719 -1.983 8.225 1.00 94.25 87 ILE A CA 1
ATOM 688 C C . ILE A 1 87 ? -1.914 -1.738 7.308 1.00 94.25 87 ILE A C 1
ATOM 690 O O . ILE A 1 87 ? -2.046 -0.667 6.715 1.00 94.25 87 ILE A O 1
ATOM 694 N N . VAL A 1 88 ? -2.795 -2.729 7.195 1.00 93.44 88 VAL A N 1
ATOM 695 C CA . VAL A 1 88 ? -4.098 -2.585 6.542 1.00 93.44 88 VAL A CA 1
ATOM 696 C C . VAL A 1 88 ? -5.196 -3.017 7.502 1.00 93.44 88 VAL A C 1
ATOM 698 O O . VAL A 1 88 ? -5.149 -4.132 8.008 1.00 93.44 88 VAL A O 1
ATOM 701 N N . ILE A 1 89 ? -6.195 -2.167 7.722 1.00 91.62 89 ILE A N 1
ATOM 702 C CA . ILE A 1 89 ? -7.366 -2.460 8.563 1.00 91.62 89 ILE A CA 1
ATOM 703 C C . ILE A 1 89 ? -8.572 -2.720 7.652 1.00 91.62 89 ILE A C 1
AT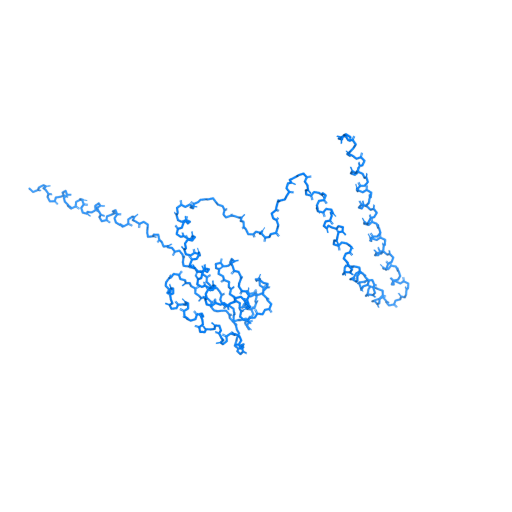OM 705 O O . ILE A 1 89 ? -8.780 -1.967 6.701 1.00 91.62 89 ILE A O 1
ATOM 709 N N . ASN A 1 90 ? -9.315 -3.804 7.893 1.00 87.56 90 ASN A N 1
ATOM 710 C CA . ASN A 1 90 ? -10.488 -4.284 7.147 1.00 87.56 90 ASN A CA 1
ATOM 711 C C . ASN A 1 90 ? -10.309 -4.342 5.616 1.00 87.56 90 ASN A C 1
ATOM 713 O O . ASN A 1 90 ? -11.252 -4.180 4.855 1.00 87.56 90 ASN A O 1
ATOM 717 N N . ASN A 1 91 ? -9.083 -4.578 5.131 1.00 86.19 91 ASN A N 1
ATOM 718 C CA . ASN A 1 91 ? -8.715 -4.521 3.700 1.00 86.19 91 ASN A CA 1
ATOM 719 C C . ASN A 1 91 ? -8.948 -3.139 3.059 1.00 86.19 91 ASN A C 1
ATOM 721 O O . ASN A 1 91 ? -8.947 -2.990 1.834 1.00 86.19 91 ASN A O 1
ATOM 725 N N . GLU A 1 92 ? -9.129 -2.128 3.899 1.00 84.81 92 GLU A N 1
ATOM 726 C CA . GLU A 1 92 ? -9.759 -0.870 3.570 1.00 84.81 92 GLU A CA 1
ATOM 727 C C . GLU A 1 92 ? -8.807 0.303 3.803 1.00 84.81 92 GLU A C 1
ATOM 729 O O . GLU A 1 92 ? -8.455 1.011 2.856 1.00 84.81 92 GLU A O 1
ATOM 734 N N . THR A 1 93 ? -8.406 0.490 5.059 1.00 89.12 93 THR A N 1
ATOM 735 C CA . THR A 1 93 ? -7.551 1.591 5.503 1.00 89.12 93 THR A CA 1
ATOM 736 C C . THR A 1 93 ? -6.103 1.155 5.455 1.00 89.12 93 THR A C 1
ATOM 738 O O . THR A 1 93 ? -5.723 0.176 6.091 1.00 89.12 93 THR A O 1
ATOM 741 N N . LYS A 1 94 ? -5.290 1.884 4.690 1.00 92.50 94 LYS A N 1
ATOM 742 C CA . LYS A 1 94 ? -3.861 1.621 4.510 1.00 92.50 94 LYS A CA 1
ATOM 743 C C . LYS A 1 94 ? -3.065 2.598 5.361 1.00 92.50 94 LYS A C 1
ATOM 745 O O . LYS A 1 94 ? -3.262 3.803 5.242 1.00 92.50 94 LYS A O 1
ATOM 750 N N . ILE A 1 95 ? -2.146 2.085 6.164 1.00 90.56 95 ILE A N 1
ATOM 751 C CA . ILE A 1 95 ? -1.278 2.885 7.024 1.00 90.56 95 ILE A CA 1
ATOM 752 C C . ILE A 1 95 ? 0.170 2.595 6.608 1.00 90.56 95 ILE A C 1
ATOM 754 O O . ILE A 1 95 ? 0.666 1.490 6.864 1.00 90.56 95 ILE A O 1
ATOM 758 N N . PRO A 1 96 ? 0.832 3.536 5.913 1.00 89.62 96 PRO A N 1
ATOM 759 C CA . PRO A 1 96 ? 2.241 3.411 5.565 1.00 89.62 96 PRO A CA 1
ATOM 760 C C . PRO A 1 96 ? 3.121 3.651 6.797 1.00 89.62 96 PRO A C 1
ATOM 762 O O . PRO A 1 96 ? 2.663 4.211 7.795 1.00 89.62 96 PRO A O 1
ATOM 765 N N . LYS A 1 97 ? 4.391 3.245 6.710 1.00 87.50 97 LYS A N 1
ATOM 766 C CA . LYS A 1 97 ? 5.372 3.273 7.804 1.00 87.50 97 LYS A CA 1
ATOM 767 C C . LYS A 1 97 ? 5.400 4.590 8.581 1.00 87.50 97 LYS A C 1
ATOM 769 O O . LYS A 1 97 ? 5.432 4.572 9.807 1.00 87.50 97 LYS A O 1
ATOM 774 N N . GLU A 1 98 ? 5.375 5.722 7.887 1.00 85.31 98 GLU A N 1
ATOM 775 C CA . GLU A 1 98 ? 5.516 7.056 8.478 1.00 85.31 98 GLU A CA 1
ATOM 776 C C . GLU A 1 98 ? 4.347 7.437 9.391 1.00 85.31 98 GLU A C 1
ATOM 778 O O . GLU A 1 98 ? 4.482 8.297 10.261 1.00 85.31 98 GLU A O 1
ATOM 783 N N . GLU A 1 99 ? 3.195 6.802 9.191 1.00 85.25 99 GLU A N 1
ATOM 784 C CA . GLU A 1 99 ? 1.962 7.096 9.911 1.00 85.25 99 GLU A CA 1
ATOM 785 C C . GLU A 1 99 ? 1.676 6.087 11.028 1.00 85.25 99 GLU A C 1
ATOM 787 O O . GLU A 1 99 ? 0.740 6.285 11.810 1.00 85.25 99 GLU A O 1
ATOM 792 N N . ILE A 1 100 ? 2.471 5.016 11.130 1.00 86.81 100 ILE A N 1
ATOM 793 C CA . ILE A 1 100 ? 2.285 3.989 12.151 1.00 86.81 100 ILE A CA 1
ATOM 794 C C . ILE A 1 100 ? 2.643 4.572 13.518 1.00 86.81 100 ILE A C 1
ATOM 796 O O . ILE A 1 100 ? 3.803 4.778 13.868 1.00 86.81 100 ILE A O 1
ATOM 800 N N . THR A 1 101 ? 1.609 4.813 14.317 1.00 88.25 101 THR A N 1
ATOM 801 C CA . THR A 1 101 ? 1.718 5.245 15.709 1.00 88.25 101 THR A CA 1
ATOM 802 C C . THR A 1 101 ? 0.661 4.537 16.545 1.00 88.25 101 THR A C 1
ATOM 804 O O . THR A 1 101 ? -0.425 4.221 16.057 1.00 88.25 101 THR A O 1
ATOM 807 N N . GLU A 1 102 ? 0.973 4.296 17.821 1.00 87.31 102 GLU A N 1
ATOM 808 C CA . GLU A 1 102 ? 0.063 3.619 18.753 1.00 87.31 102 GLU A CA 1
ATOM 809 C C . GLU A 1 102 ? -1.280 4.365 18.870 1.00 87.31 102 GLU A C 1
ATOM 811 O O . GLU A 1 102 ? -2.337 3.744 18.837 1.00 87.31 102 GLU A O 1
ATOM 816 N N . GLU A 1 103 ? -1.254 5.699 18.947 1.00 88.31 103 GLU A N 1
ATOM 817 C CA . GLU A 1 103 ? -2.466 6.517 19.097 1.00 88.31 103 GLU A CA 1
ATOM 818 C C . GLU A 1 103 ? -3.352 6.503 17.849 1.00 88.31 103 GLU A C 1
ATOM 820 O O . GLU A 1 103 ? -4.572 6.360 17.954 1.00 88.31 103 GLU A O 1
ATOM 825 N N . LYS A 1 104 ? -2.744 6.599 16.659 1.00 87.88 104 LYS A N 1
ATOM 826 C CA . LYS A 1 104 ? -3.487 6.541 15.399 1.00 87.88 104 LYS A CA 1
ATOM 827 C C . LYS A 1 104 ? -4.133 5.175 15.201 1.00 87.88 104 LYS A C 1
ATOM 829 O O . LYS A 1 104 ? -5.282 5.108 14.784 1.00 87.88 104 LYS A O 1
ATOM 834 N N . LEU A 1 105 ? -3.416 4.100 15.530 1.00 89.19 105 LEU A N 1
ATOM 835 C CA . LEU A 1 105 ? -3.938 2.745 15.396 1.00 89.19 105 LEU A CA 1
ATOM 836 C C . LEU A 1 105 ? -5.133 2.506 16.329 1.00 89.19 105 LEU A C 1
ATOM 838 O O . LEU A 1 105 ? -6.146 1.995 15.869 1.00 89.1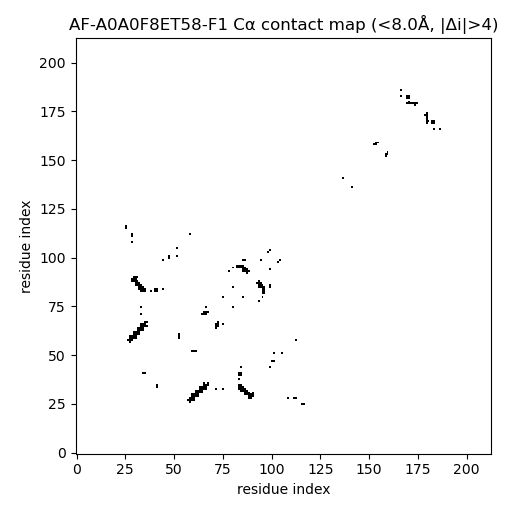9 105 LEU A O 1
ATOM 842 N N . LYS A 1 106 ? -5.059 2.954 17.590 1.00 90.25 106 LYS A N 1
ATOM 843 C CA . LYS A 1 106 ? -6.200 2.901 18.526 1.00 90.25 106 LYS A CA 1
ATOM 844 C C . LYS A 1 106 ? -7.401 3.675 18.009 1.00 90.25 106 LYS A C 1
ATOM 846 O O . LYS A 1 106 ? -8.490 3.128 17.944 1.00 90.25 106 LYS A O 1
ATOM 851 N N . THR A 1 107 ? -7.177 4.916 17.577 1.00 88.94 107 THR A N 1
ATOM 852 C CA . THR A 1 107 ? -8.252 5.782 17.071 1.00 88.94 107 THR A CA 1
ATOM 853 C C . THR A 1 107 ? -8.982 5.134 15.897 1.00 88.94 107 THR A C 1
ATOM 855 O O . THR A 1 107 ? -10.206 5.128 15.871 1.00 88.94 107 THR A O 1
ATOM 858 N N . LEU A 1 108 ? -8.236 4.553 14.951 1.00 88.31 108 LEU A N 1
ATOM 859 C CA . LEU A 1 108 ? -8.823 3.880 13.794 1.00 88.31 108 LEU A CA 1
ATOM 860 C C . LEU A 1 108 ? -9.579 2.609 14.191 1.00 88.31 108 LEU A C 1
ATOM 862 O O . LEU A 1 108 ? -10.664 2.373 13.679 1.00 88.31 108 LEU A O 1
ATOM 866 N N . ILE A 1 109 ? -9.035 1.795 15.098 1.00 88.81 109 ILE A N 1
ATOM 867 C CA . ILE A 1 109 ? -9.727 0.591 15.582 1.00 88.81 109 ILE A CA 1
ATOM 868 C C . ILE A 1 109 ? -11.029 0.973 16.293 1.00 88.81 109 ILE A C 1
ATOM 870 O O . ILE A 1 109 ? -12.064 0.380 16.010 1.00 88.81 109 ILE A O 1
ATOM 874 N N . ASP A 1 110 ? -10.995 1.983 17.163 1.00 88.44 110 ASP A N 1
ATOM 875 C CA . ASP A 1 110 ? -12.179 2.470 17.872 1.00 88.44 110 ASP A CA 1
ATOM 876 C C . ASP A 1 110 ? -13.242 2.993 16.889 1.00 88.44 110 ASP A C 1
ATOM 878 O O . ASP A 1 110 ? -14.427 2.716 17.059 1.00 88.44 110 ASP A O 1
ATOM 882 N N . GLU A 1 111 ? -12.830 3.706 15.835 1.00 86.69 111 GLU A N 1
ATOM 883 C CA . GLU A 1 111 ? -13.722 4.172 14.767 1.00 86.69 111 GLU A CA 1
ATOM 884 C C . GLU A 1 111 ? -14.401 3.000 14.043 1.00 86.69 111 GLU A C 1
ATOM 886 O O . GLU A 1 111 ? -15.623 3.005 13.901 1.00 86.69 111 GLU A O 1
ATOM 891 N N . TYR A 1 112 ? -13.641 1.963 13.675 1.00 84.81 112 TYR A N 1
ATOM 892 C CA . TYR A 1 112 ? -14.185 0.764 13.028 1.00 84.81 112 TYR A CA 1
ATOM 893 C C . TYR A 1 112 ? -15.154 -0.016 13.923 1.00 84.81 112 TYR A C 1
ATOM 895 O O . TYR A 1 112 ? -16.195 -0.466 13.447 1.00 84.81 112 TYR A O 1
ATOM 903 N N . LEU A 1 113 ? -14.857 -0.134 15.220 1.00 84.06 113 LEU A N 1
ATOM 904 C CA . LEU A 1 113 ? -15.740 -0.811 16.174 1.00 84.06 113 LEU A CA 1
ATOM 905 C C . LEU A 1 113 ? -17.070 -0.059 16.352 1.00 84.06 113 LEU A C 1
ATOM 907 O O . LEU A 1 113 ? -18.127 -0.681 16.441 1.00 84.06 113 LEU A O 1
ATOM 911 N N . VAL A 1 114 ? -17.043 1.278 16.354 1.00 80.69 114 VAL A N 1
ATOM 912 C CA . VAL A 1 114 ? -18.260 2.107 16.431 1.00 80.69 114 VAL A CA 1
ATOM 913 C C . VAL A 1 114 ? -19.046 2.082 15.116 1.00 80.69 114 VAL A C 1
ATOM 915 O O . VAL A 1 114 ? -20.279 2.142 15.125 1.00 80.69 114 VAL A O 1
ATOM 918 N N . GLU A 1 115 ? -18.363 2.006 13.973 1.00 69.44 115 GLU A N 1
ATOM 919 C CA . GLU A 1 115 ? -19.014 1.885 12.669 1.00 69.44 115 GLU A CA 1
ATOM 920 C C . GLU A 1 115 ? -19.762 0.547 12.556 1.00 69.44 115 GLU A C 1
ATOM 922 O O . GLU A 1 115 ? -20.934 0.539 12.183 1.00 69.44 115 GLU A O 1
ATOM 927 N N . GLU A 1 116 ? -19.158 -0.566 12.982 1.00 61.19 116 GLU A N 1
ATOM 928 C CA . GLU A 1 116 ? -19.799 -1.890 13.003 1.00 61.19 116 GLU A CA 1
ATOM 929 C C . GLU A 1 116 ? -21.021 -1.959 13.931 1.00 61.19 116 GLU A C 1
ATOM 931 O O . GLU A 1 116 ? -22.052 -2.515 13.537 1.00 61.19 116 GLU A O 1
ATOM 936 N N . GLU A 1 117 ? -20.966 -1.340 15.117 1.00 58.75 117 GLU A N 1
ATOM 937 C CA . GLU A 1 117 ? -22.136 -1.229 16.001 1.00 58.75 117 GLU A CA 1
ATOM 938 C C . GLU A 1 117 ? -23.300 -0.499 15.308 1.00 58.75 117 GLU A C 1
ATOM 940 O O . GLU A 1 117 ? -24.442 -0.961 15.364 1.00 58.75 117 GLU A O 1
ATOM 945 N N . ASN A 1 118 ? -23.017 0.585 14.577 1.00 51.47 118 ASN A N 1
ATOM 946 C CA . ASN A 1 118 ? -24.031 1.346 13.840 1.00 51.47 118 ASN A CA 1
ATOM 947 C C . ASN A 1 118 ? -24.518 0.639 12.561 1.00 51.47 118 ASN A C 1
ATOM 949 O O . ASN A 1 118 ? -25.668 0.822 12.157 1.00 51.47 118 ASN A O 1
ATOM 953 N N . ILE A 1 119 ? -23.691 -0.200 11.928 1.00 50.88 119 ILE A N 1
ATOM 954 C CA . ILE A 1 119 ? -24.071 -0.975 10.738 1.00 50.88 119 ILE A CA 1
ATOM 955 C C . ILE A 1 119 ? -25.108 -2.055 11.088 1.00 50.88 119 ILE A C 1
ATOM 957 O O . ILE A 1 119 ? -25.973 -2.347 10.259 1.00 50.88 119 ILE A O 1
ATOM 961 N N . THR A 1 120 ? -25.121 -2.602 12.313 1.00 44.03 120 THR A N 1
ATOM 962 C CA . THR A 1 120 ? -26.135 -3.605 12.713 1.00 44.03 120 THR A CA 1
ATOM 963 C C . THR A 1 120 ? -27.581 -3.087 12.690 1.00 44.03 120 THR A C 1
ATOM 965 O O . THR A 1 120 ? -28.507 -3.890 12.560 1.00 44.03 120 THR A O 1
ATOM 968 N N . GLU A 1 121 ? -27.794 -1.767 12.714 1.00 38.75 121 GLU A N 1
ATOM 969 C CA . GLU A 1 121 ? -29.119 -1.145 12.572 1.00 38.75 121 GLU A CA 1
ATOM 970 C C . GLU A 1 121 ? -29.475 -0.810 11.100 1.00 38.75 121 GLU A C 1
ATOM 972 O O . GLU A 1 121 ? -30.644 -0.593 10.780 1.00 38.75 121 GLU A O 1
ATOM 977 N N . TYR A 1 122 ? -28.505 -0.854 10.173 1.00 34.44 122 TYR A N 1
ATOM 978 C CA . TYR A 1 122 ? -28.654 -0.395 8.781 1.00 34.44 122 TYR A CA 1
ATOM 979 C C . TYR A 1 122 ? -28.019 -1.339 7.743 1.00 34.44 122 TYR A C 1
ATOM 981 O O . TYR A 1 122 ? -27.391 -0.899 6.783 1.00 34.44 122 TYR A O 1
ATOM 989 N N . THR A 1 123 ? -28.186 -2.656 7.865 1.00 38.72 123 THR A N 1
ATOM 990 C CA . THR A 1 123 ? -27.802 -3.567 6.770 1.00 38.72 123 THR A CA 1
ATOM 991 C C . THR A 1 123 ? -28.973 -3.781 5.816 1.00 38.72 123 THR A C 1
ATOM 993 O O . THR A 1 123 ? -29.890 -4.526 6.140 1.00 38.72 123 THR A O 1
ATOM 996 N N . THR A 1 124 ? -28.948 -3.162 4.627 1.00 34.66 124 THR A N 1
ATOM 997 C CA . THR A 1 124 ? -29.441 -3.778 3.366 1.00 34.66 124 THR A CA 1
ATOM 998 C C . THR A 1 124 ? -28.918 -3.077 2.096 1.00 34.66 124 THR A C 1
ATOM 1000 O O . THR A 1 124 ? -28.866 -3.730 1.060 1.00 34.66 124 THR A O 1
ATOM 1003 N N . GLU A 1 125 ? -28.451 -1.823 2.110 1.00 31.69 125 GLU A N 1
ATOM 1004 C CA . GLU A 1 125 ? -28.141 -1.129 0.842 1.00 31.69 125 GLU A CA 1
ATOM 1005 C C . GLU A 1 125 ? -26.630 -0.955 0.562 1.00 31.69 125 GLU A C 1
ATOM 1007 O O . GLU A 1 125 ? -26.001 0.021 0.949 1.00 31.69 125 GLU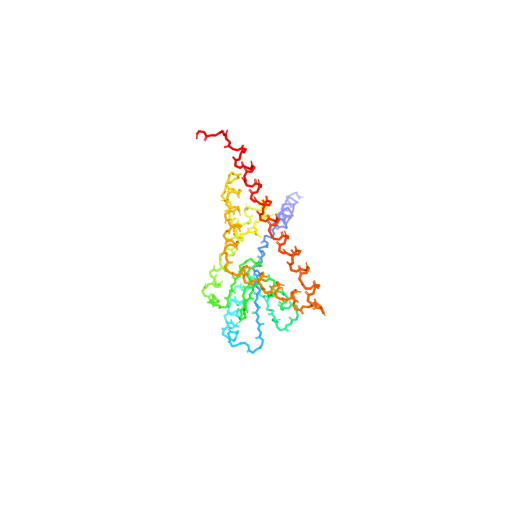 A O 1
ATOM 1012 N N . GLU A 1 126 ? -26.082 -1.941 -0.161 1.00 35.91 126 GLU A N 1
ATOM 1013 C CA . GLU A 1 126 ? -25.120 -1.763 -1.271 1.00 35.91 126 GLU A CA 1
ATOM 1014 C C . GLU A 1 126 ? -23.777 -1.072 -0.925 1.00 35.91 126 GLU A C 1
ATOM 1016 O O . GLU A 1 126 ? -23.553 0.114 -1.139 1.00 35.91 126 GLU A O 1
ATOM 1021 N N . VAL A 1 127 ? -22.775 -1.786 -0.405 1.00 37.94 127 VAL A N 1
ATOM 1022 C CA . VAL A 1 127 ? -21.843 -2.640 -1.179 1.00 37.94 127 VAL A CA 1
ATOM 1023 C C . VAL A 1 127 ? -21.749 -2.263 -2.666 1.00 37.94 127 VAL A C 1
ATOM 1025 O O . VAL A 1 127 ? -22.198 -3.004 -3.531 1.00 37.94 127 VAL A O 1
ATOM 1028 N N . THR A 1 128 ? -21.168 -1.103 -2.982 1.00 31.17 128 THR A N 1
ATOM 1029 C CA . THR A 1 128 ? -20.202 -0.905 -4.093 1.00 31.17 128 THR A CA 1
ATOM 1030 C C . THR A 1 128 ? -19.717 0.550 -4.117 1.00 31.17 128 THR A C 1
ATOM 1032 O O . THR A 1 128 ? -20.099 1.350 -4.965 1.00 31.17 128 THR A O 1
ATOM 1035 N N . ARG A 1 129 ? -18.843 0.930 -3.175 1.00 31.44 129 ARG A N 1
ATOM 1036 C CA . ARG A 1 129 ? -18.178 2.243 -3.221 1.00 31.44 129 ARG A CA 1
ATOM 1037 C C . ARG A 1 129 ? -16.745 2.196 -2.681 1.00 31.44 129 ARG A C 1
ATOM 1039 O O . ARG A 1 129 ? -16.416 2.853 -1.706 1.00 31.44 129 ARG A O 1
ATOM 1046 N N . LYS A 1 130 ? -15.870 1.440 -3.349 1.00 29.28 130 LYS A N 1
ATOM 1047 C CA . LYS A 1 130 ? -14.412 1.635 -3.258 1.00 29.28 130 LYS A CA 1
ATOM 1048 C C . LYS A 1 130 ? -13.782 1.769 -4.631 1.00 29.28 130 LYS A C 1
ATOM 1050 O O . LYS A 1 130 ? -13.070 0.897 -5.102 1.00 29.28 130 LYS A O 1
ATOM 1055 N N . GLU A 1 131 ? -14.053 2.923 -5.223 1.00 29.52 131 GLU A N 1
ATOM 1056 C CA . GLU A 1 131 ? -13.158 3.583 -6.168 1.00 29.52 131 GLU A CA 1
ATOM 1057 C C . GLU A 1 131 ? -13.261 5.099 -5.904 1.00 29.52 131 GLU A C 1
ATOM 1059 O O . GLU A 1 131 ? -13.839 5.858 -6.672 1.00 29.52 131 GLU A O 1
ATOM 1064 N N . GLN A 1 132 ? -12.810 5.530 -4.721 1.00 35.97 132 GLN A N 1
ATOM 1065 C CA . GLN A 1 132 ? -12.451 6.932 -4.463 1.00 35.97 132 GLN A CA 1
ATOM 1066 C C . GLN A 1 132 ? -10.992 7.084 -4.912 1.00 35.97 132 GLN A C 1
ATOM 1068 O O . GLN A 1 132 ? -10.167 6.234 -4.597 1.00 35.97 132 GLN A O 1
ATOM 1073 N N . GLU A 1 133 ? -10.602 8.087 -5.686 1.00 38.66 133 GLU A N 1
ATOM 1074 C CA . GLU A 1 133 ? -11.046 9.481 -5.662 1.00 38.66 133 GLU A CA 1
ATOM 1075 C C . GLU A 1 133 ? -10.760 10.039 -7.073 1.00 38.66 133 GLU A C 1
ATOM 1077 O O . GLU A 1 133 ? -9.638 9.934 -7.558 1.00 38.66 133 GLU A O 1
ATOM 1082 N N . ILE A 1 134 ? -11.750 10.421 -7.883 1.00 35.25 134 ILE A N 1
ATOM 1083 C CA . ILE A 1 134 ? -12.384 11.742 -7.858 1.00 35.25 134 ILE A CA 1
ATOM 1084 C C . ILE A 1 134 ? -13.890 11.593 -8.091 1.00 35.25 134 ILE A C 1
ATOM 1086 O O . ILE A 1 134 ? -14.363 11.132 -9.132 1.00 35.25 134 ILE A O 1
ATOM 1090 N N . GLU A 1 135 ? -14.624 12.062 -7.097 1.00 41.81 135 GLU A N 1
ATOM 1091 C CA . GLU A 1 135 ? -16.038 12.378 -7.136 1.00 41.81 135 GLU A CA 1
ATOM 1092 C C . GLU A 1 135 ? -16.361 13.395 -8.246 1.00 41.81 135 GLU A C 1
ATOM 1094 O O . GLU A 1 135 ? -15.791 14.481 -8.327 1.00 41.81 135 GLU A O 1
ATOM 1099 N N . TYR A 1 136 ? -17.276 12.986 -9.125 1.00 40.75 136 TYR A N 1
ATOM 1100 C CA . TYR A 1 136 ? -18.335 13.789 -9.737 1.00 40.75 136 TYR A CA 1
ATOM 1101 C C . TYR A 1 136 ? -18.171 15.321 -9.722 1.00 40.75 136 TYR A C 1
ATOM 1103 O O . TYR A 1 136 ? -18.495 15.987 -8.744 1.00 40.75 136 TYR A O 1
ATOM 1111 N N . ILE A 1 137 ? -17.927 15.907 -10.900 1.00 39.19 137 ILE A N 1
ATOM 1112 C CA . ILE A 1 137 ? -18.551 17.191 -11.245 1.00 39.19 137 ILE A CA 1
ATOM 1113 C C . ILE A 1 137 ? -19.318 17.027 -12.561 1.00 39.19 137 ILE A C 1
ATOM 1115 O O . ILE A 1 137 ? -18.767 17.140 -13.649 1.00 39.19 137 ILE A O 1
ATOM 1119 N N . ASN A 1 138 ? -20.623 16.794 -12.399 1.00 41.34 138 ASN A N 1
ATOM 1120 C CA . ASN A 1 138 ? -21.726 17.081 -13.320 1.00 41.34 138 ASN A CA 1
ATOM 1121 C C . ASN A 1 138 ? -21.661 16.475 -14.743 1.00 41.34 138 ASN A C 1
ATOM 1123 O O . ASN A 1 138 ? -20.779 16.747 -15.553 1.00 41.34 138 ASN A O 1
ATOM 1127 N N . THR A 1 139 ? -22.698 15.725 -15.114 1.00 46.00 139 THR A N 1
ATOM 1128 C CA . THR A 1 139 ? -22.861 15.012 -16.395 1.00 46.00 139 THR A CA 1
ATOM 1129 C C . THR A 1 139 ? -22.915 15.903 -17.649 1.00 46.00 139 THR A C 1
ATOM 1131 O O . THR A 1 139 ? -22.944 15.375 -18.755 1.00 46.00 139 THR A O 1
ATOM 1134 N N . ASN A 1 140 ? -22.829 17.233 -17.513 1.00 50.12 140 ASN A N 1
ATOM 1135 C CA . ASN A 1 140 ? -22.616 18.179 -18.621 1.00 50.12 140 ASN A CA 1
ATOM 1136 C C . ASN A 1 140 ? -21.198 18.804 -18.677 1.00 50.12 140 ASN A C 1
ATOM 1138 O O . ASN A 1 140 ? -20.894 19.526 -19.622 1.00 50.12 140 ASN A O 1
ATOM 1142 N N . LEU A 1 141 ? -20.306 18.515 -17.716 1.00 51.03 141 LEU A N 1
ATOM 1143 C CA . LEU A 1 141 ? -18.933 19.051 -17.638 1.00 51.03 141 LEU A CA 1
ATOM 1144 C C . LEU A 1 141 ? -17.817 17.996 -17.794 1.00 51.03 141 LEU A C 1
ATOM 1146 O O . LEU A 1 141 ? -16.646 18.358 -17.911 1.00 51.03 141 LEU A O 1
ATOM 1150 N N . ASN A 1 142 ? -18.156 16.708 -17.895 1.00 59.72 142 ASN A N 1
ATOM 1151 C CA . ASN A 1 142 ? -17.174 15.622 -18.031 1.00 59.72 142 ASN A CA 1
ATOM 1152 C C . ASN A 1 142 ? -16.344 15.684 -19.323 1.00 59.72 142 ASN A C 1
ATOM 1154 O O . ASN A 1 142 ? -15.156 15.373 -19.307 1.00 59.72 142 ASN A O 1
ATOM 1158 N N . LEU A 1 143 ? -16.935 16.109 -20.445 1.00 59.72 143 LEU A N 1
ATOM 1159 C CA . LEU A 1 143 ? -16.224 16.171 -21.725 1.00 59.72 143 LEU A CA 1
ATOM 1160 C C . LEU A 1 143 ? -15.136 17.269 -21.761 1.00 59.72 143 LEU A C 1
ATOM 1162 O O . LEU A 1 143 ? -13.996 16.945 -22.098 1.00 59.72 143 LEU A O 1
ATOM 1166 N N . PRO A 1 144 ? -15.413 18.542 -21.395 1.00 64.69 144 PRO A N 1
ATOM 1167 C CA . PRO A 1 144 ? -14.379 19.581 -21.378 1.00 64.69 144 PRO A CA 1
ATOM 1168 C C . PRO A 1 144 ? -13.333 19.358 -20.278 1.00 64.69 144 PRO A C 1
ATOM 1170 O O . PRO A 1 144 ? -12.164 19.704 -20.470 1.00 64.69 144 PRO A O 1
ATOM 1173 N N . PHE A 1 145 ? -13.716 18.743 -19.155 1.00 70.38 145 PHE A N 1
ATOM 1174 C CA . PHE A 1 145 ? -12.791 18.421 -18.071 1.00 70.38 145 PHE A CA 1
ATOM 1175 C C . PHE A 1 145 ? -11.843 17.275 -18.453 1.00 70.38 145 PHE A C 1
ATOM 1177 O O . PHE A 1 145 ? -10.627 17.436 -18.362 1.00 70.38 145 PHE A O 1
ATOM 1184 N N . ALA A 1 146 ? -12.363 16.173 -19.005 1.00 68.31 146 ALA A N 1
ATOM 1185 C CA . ALA A 1 146 ? -11.540 15.076 -19.521 1.00 68.31 146 ALA A CA 1
ATOM 1186 C C . ALA A 1 146 ? -10.638 15.525 -20.683 1.00 68.31 146 ALA A C 1
ATOM 1188 O O . ALA A 1 146 ? -9.473 15.134 -20.752 1.00 68.31 146 ALA A O 1
ATOM 1189 N N . TYR A 1 147 ? -11.143 16.398 -21.564 1.00 70.31 147 TYR A N 1
ATOM 1190 C CA . TYR A 1 147 ? -10.348 16.999 -22.633 1.00 70.31 147 TYR A CA 1
ATOM 1191 C C . TYR A 1 147 ? -9.189 17.844 -22.085 1.00 70.31 147 TYR A C 1
ATOM 1193 O O . TYR A 1 147 ? -8.059 17.726 -22.559 1.00 70.31 147 TYR A O 1
ATOM 1201 N N . SER A 1 148 ? -9.442 18.651 -21.052 1.00 73.81 148 SER A N 1
ATOM 1202 C CA . SER A 1 148 ? -8.415 19.483 -20.419 1.00 73.81 148 SER A CA 1
ATOM 1203 C C . SER A 1 148 ? -7.364 18.636 -19.706 1.00 73.81 148 SER A C 1
ATOM 1205 O O . SER A 1 148 ? -6.174 18.881 -19.881 1.00 73.81 148 SER A O 1
ATOM 1207 N N . LEU A 1 149 ? -7.774 17.595 -18.978 1.00 70.44 149 LEU A N 1
ATOM 1208 C CA . LEU A 1 149 ? -6.850 16.660 -18.329 1.00 70.44 149 LEU A CA 1
ATOM 1209 C C . LEU A 1 149 ? -5.998 15.892 -19.349 1.00 70.44 149 LEU A C 1
ATOM 1211 O O . LEU A 1 149 ? -4.789 15.766 -19.164 1.00 70.44 149 LEU A O 1
ATOM 1215 N N . GLY A 1 150 ? -6.593 15.452 -20.462 1.00 69.12 150 GLY A N 1
ATOM 1216 C CA . GLY A 1 150 ? -5.865 14.820 -21.564 1.00 69.12 150 GLY A CA 1
ATOM 1217 C C . GLY A 1 150 ? -4.864 15.766 -22.238 1.00 69.12 150 GLY A C 1
ATOM 1218 O O . GLY A 1 150 ? -3.732 15.375 -22.526 1.00 69.12 150 GLY A O 1
ATOM 1219 N N . LEU A 1 151 ? -5.241 17.033 -22.436 1.00 70.12 151 LEU A N 1
ATOM 1220 C CA . LEU A 1 151 ? -4.361 18.058 -22.996 1.00 70.12 151 LEU A CA 1
ATOM 1221 C C . LEU A 1 151 ? -3.203 18.395 -22.038 1.00 70.12 151 LEU A C 1
ATOM 1223 O O . LEU A 1 151 ? -2.054 18.465 -22.473 1.00 70.12 151 LEU A O 1
ATOM 1227 N N . PHE A 1 152 ? -3.477 18.537 -20.736 1.00 69.75 152 PHE A N 1
ATOM 1228 C CA . PHE A 1 152 ? -2.459 18.793 -19.710 1.00 69.75 152 PHE A CA 1
ATOM 1229 C C . PHE A 1 152 ? -1.494 17.616 -19.529 1.00 69.75 152 PHE A C 1
ATOM 1231 O O . PHE A 1 152 ? -0.288 17.833 -19.408 1.00 69.75 152 PHE A O 1
ATOM 1238 N N . ALA A 1 153 ? -1.982 16.375 -19.598 1.00 63.25 153 ALA A N 1
ATOM 1239 C CA . ALA A 1 153 ? -1.126 15.191 -19.620 1.00 63.25 153 ALA A CA 1
ATOM 1240 C C . ALA A 1 153 ? -0.213 15.167 -20.862 1.00 63.25 153 ALA A C 1
ATOM 1242 O O . ALA A 1 153 ? 0.951 14.777 -20.768 1.00 63.25 153 ALA A O 1
ATOM 1243 N N . GLY A 1 154 ? -0.707 15.650 -22.008 1.00 64.81 154 GLY A N 1
ATOM 1244 C CA . GLY A 1 154 ? 0.062 15.779 -23.249 1.00 64.81 154 GLY A CA 1
ATOM 1245 C C . GLY A 1 154 ? 1.153 16.858 -23.221 1.00 64.81 154 GLY A C 1
ATOM 1246 O O . GLY A 1 154 ? 2.189 16.685 -23.863 1.00 64.81 154 GLY A O 1
ATOM 1247 N N . PHE A 1 155 ? 0.960 17.944 -22.465 1.00 70.75 155 PHE A N 1
ATOM 1248 C CA . PHE A 1 155 ? 1.970 18.996 -22.270 1.00 70.75 155 PHE A CA 1
ATOM 1249 C C . PHE A 1 155 ? 3.022 18.650 -21.212 1.00 70.75 155 PHE A C 1
ATOM 1251 O O . PHE A 1 155 ? 4.016 19.370 -21.084 1.00 70.75 155 PHE A O 1
ATOM 1258 N N . SER A 1 156 ? 2.840 17.556 -20.467 1.00 80.31 156 SER A N 1
ATOM 1259 C CA . SER A 1 156 ? 3.830 17.131 -19.487 1.00 80.31 156 SER A CA 1
ATOM 1260 C C . SER A 1 156 ? 5.143 16.757 -20.194 1.00 80.31 156 SER A C 1
ATOM 1262 O O . SER A 1 156 ? 5.150 15.867 -21.054 1.00 80.31 156 SER A O 1
ATOM 1264 N N . PRO A 1 157 ? 6.282 17.375 -19.825 1.00 74.81 157 PRO A N 1
ATOM 1265 C CA . PRO A 1 157 ? 7.585 17.108 -20.443 1.00 74.81 157 PRO A CA 1
ATOM 1266 C C . PRO A 1 157 ? 8.026 15.636 -20.324 1.00 74.81 157 PRO A C 1
ATOM 1268 O O . PRO A 1 157 ? 8.917 15.197 -21.051 1.00 74.81 157 PRO A O 1
ATOM 1271 N N . CYS A 1 158 ? 7.372 14.852 -19.462 1.00 78.19 158 CYS A N 1
ATOM 1272 C CA . CYS A 1 158 ? 7.624 13.429 -19.262 1.00 78.19 158 CYS A CA 1
ATOM 1273 C C . CYS A 1 158 ? 7.198 12.569 -20.469 1.00 78.19 158 CYS A C 1
ATOM 1275 O O . CYS A 1 158 ? 7.964 11.724 -20.932 1.00 78.19 158 CYS A O 1
ATOM 1277 N N . LEU A 1 159 ? 6.018 12.822 -21.049 1.00 74.56 159 LEU A N 1
ATOM 1278 C CA . LEU A 1 159 ? 5.533 12.067 -22.212 1.00 74.56 159 LEU A CA 1
ATOM 1279 C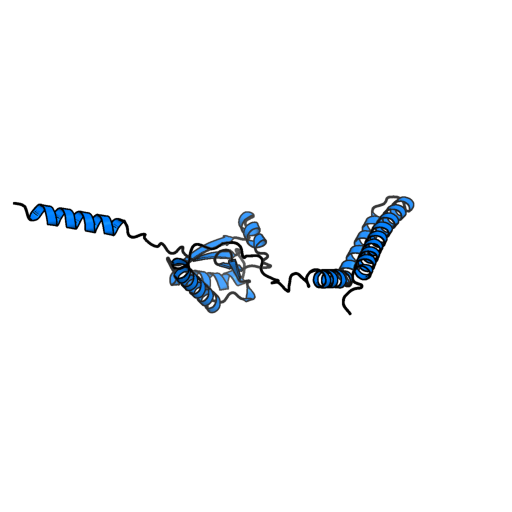 C . LEU A 1 159 ? 6.388 12.364 -23.452 1.00 74.56 159 LEU A C 1
ATOM 1281 O O . LEU A 1 159 ? 6.750 11.457 -24.202 1.00 74.56 159 LEU A O 1
ATOM 1285 N N . MET A 1 160 ? 6.766 13.632 -23.632 1.00 74.56 160 MET A N 1
ATOM 1286 C CA . MET A 1 160 ? 7.637 14.058 -24.730 1.00 74.56 160 MET A CA 1
ATOM 1287 C C . MET A 1 160 ? 9.014 13.382 -24.659 1.00 74.56 160 MET A C 1
ATOM 1289 O O . MET A 1 160 ? 9.535 12.939 -25.684 1.00 74.56 160 MET A O 1
ATOM 1293 N N . ALA A 1 161 ? 9.572 13.221 -23.454 1.00 78.50 161 ALA A N 1
ATOM 1294 C CA . ALA A 1 161 ? 10.830 12.505 -23.247 1.00 78.50 161 ALA A CA 1
ATOM 1295 C C . ALA A 1 161 ? 10.718 11.006 -23.585 1.00 78.50 161 ALA A C 1
ATOM 1297 O O . ALA A 1 161 ? 11.588 10.456 -24.265 1.00 78.50 161 ALA A O 1
ATOM 1298 N N . ILE A 1 162 ? 9.626 10.351 -23.177 1.00 83.44 162 ILE A N 1
ATOM 1299 C CA . ILE A 1 162 ? 9.392 8.924 -23.446 1.00 83.44 162 ILE A CA 1
ATOM 1300 C C . ILE A 1 162 ? 9.231 8.666 -24.950 1.00 83.44 162 ILE A C 1
ATOM 1302 O O . ILE A 1 162 ? 9.821 7.724 -25.478 1.00 83.44 162 ILE A O 1
ATOM 1306 N N . LEU A 1 163 ? 8.503 9.522 -25.673 1.00 77.44 163 LEU A N 1
ATOM 1307 C CA . LEU A 1 163 ? 8.352 9.402 -27.128 1.00 77.44 163 LEU A CA 1
ATOM 1308 C C . LEU A 1 163 ? 9.700 9.538 -27.857 1.00 77.44 163 LEU A C 1
ATOM 1310 O O . LEU A 1 163 ? 9.970 8.781 -28.791 1.00 77.44 163 LEU A O 1
ATOM 1314 N N . GLY A 1 164 ? 10.579 10.436 -27.397 1.00 78.81 164 GLY A N 1
ATOM 1315 C CA . GLY A 1 164 ? 11.946 10.565 -27.913 1.00 78.81 164 GLY A CA 1
ATOM 1316 C C . GLY A 1 164 ? 12.812 9.326 -27.651 1.00 78.81 164 GLY A C 1
ATOM 1317 O O . GLY A 1 164 ? 13.559 8.885 -28.532 1.00 78.81 164 GLY A O 1
ATOM 1318 N N . PHE A 1 165 ? 12.672 8.716 -26.471 1.00 80.00 165 PHE A N 1
ATOM 1319 C CA . PHE A 1 165 ? 13.358 7.470 -26.130 1.00 80.00 165 PHE A CA 1
ATOM 1320 C C . PHE A 1 165 ? 12.876 6.295 -26.995 1.00 80.00 165 PHE A C 1
ATOM 1322 O O . PHE A 1 165 ? 13.692 5.567 -27.561 1.00 80.00 165 PHE A O 1
ATOM 1329 N N . LEU A 1 166 ? 11.561 6.154 -27.183 1.00 78.12 166 LEU A N 1
ATOM 1330 C CA . LEU A 1 166 ? 10.961 5.107 -28.019 1.00 78.12 166 LEU A CA 1
ATOM 1331 C C . LEU A 1 166 ? 11.345 5.247 -29.497 1.00 78.12 166 LEU A C 1
ATOM 1333 O O . LEU A 1 166 ? 11.635 4.246 -30.160 1.00 78.12 166 LEU A O 1
ATOM 1337 N N . LEU A 1 167 ? 11.407 6.479 -30.008 1.00 72.44 167 LEU A N 1
ATOM 1338 C CA . LEU A 1 167 ? 11.905 6.777 -31.351 1.00 72.44 167 LEU A CA 1
ATOM 1339 C C . LEU A 1 167 ? 13.375 6.383 -31.512 1.00 72.44 167 LEU A C 1
ATOM 1341 O O . LEU A 1 167 ? 13.730 5.731 -32.495 1.00 72.44 167 LEU A O 1
ATOM 1345 N N . SER A 1 168 ? 14.214 6.724 -30.532 1.00 73.06 168 SER A N 1
ATOM 1346 C CA . SER A 1 168 ? 15.647 6.403 -30.544 1.00 73.06 168 SER A CA 1
ATOM 1347 C C . SER A 1 168 ? 15.892 4.895 -30.476 1.00 73.06 168 SER A C 1
ATOM 1349 O O . SER A 1 168 ? 16.691 4.359 -31.244 1.00 73.06 168 SER A O 1
ATOM 1351 N N . PHE A 1 169 ? 15.149 4.186 -29.624 1.00 77.56 169 PHE A N 1
ATOM 1352 C CA . PHE A 1 169 ? 15.205 2.728 -29.526 1.00 77.56 169 PHE A CA 1
ATOM 1353 C C . PHE A 1 169 ? 14.763 2.051 -30.833 1.00 77.56 169 PHE A C 1
ATOM 1355 O O . PHE A 1 169 ? 15.438 1.158 -31.351 1.00 77.56 169 PHE A O 1
ATOM 1362 N N . THR A 1 170 ? 13.667 2.528 -31.425 1.00 67.75 170 THR A N 1
ATOM 1363 C CA . THR A 1 170 ? 13.141 2.003 -32.695 1.00 67.75 170 THR A CA 1
ATOM 1364 C C . THR A 1 170 ? 14.077 2.291 -33.875 1.00 67.75 170 THR A C 1
ATOM 1366 O O . THR A 1 170 ? 14.196 1.466 -34.783 1.00 67.75 170 THR A O 1
ATOM 1369 N N . ALA A 1 171 ? 14.775 3.429 -33.865 1.00 65.06 171 ALA A N 1
ATOM 1370 C CA . ALA A 1 171 ? 15.788 3.760 -34.863 1.00 65.06 171 ALA A CA 1
ATOM 1371 C C . ALA A 1 171 ? 17.064 2.911 -34.703 1.00 65.06 171 ALA A C 1
ATOM 1373 O O . ALA A 1 171 ? 17.638 2.489 -35.707 1.00 65.06 171 ALA A O 1
ATOM 1374 N N . GLY A 1 172 ? 17.478 2.620 -33.462 1.00 65.50 172 GLY A N 1
ATOM 1375 C CA . GLY A 1 172 ? 18.695 1.862 -33.145 1.00 65.50 172 GLY A CA 1
ATOM 1376 C C . GLY A 1 172 ? 18.595 0.345 -33.352 1.00 65.50 172 GLY A C 1
ATOM 1377 O O . GLY A 1 172 ? 19.597 -0.295 -33.648 1.00 65.50 172 GLY A O 1
ATOM 1378 N N . THR A 1 173 ? 17.397 -0.244 -33.261 1.00 65.00 173 THR A N 1
ATOM 1379 C CA . THR A 1 173 ? 17.189 -1.704 -33.413 1.00 65.00 173 THR A CA 1
ATOM 1380 C C . THR A 1 173 ? 17.181 -2.197 -34.877 1.00 65.00 173 THR A C 1
ATOM 1382 O O . THR A 1 173 ? 17.033 -3.385 -35.159 1.00 65.00 173 THR A O 1
ATOM 1385 N N . SER A 1 174 ? 17.341 -1.299 -35.854 1.00 55.69 174 SER A N 1
ATOM 1386 C CA . SER A 1 174 ? 17.279 -1.621 -37.282 1.00 55.69 174 SER A CA 1
ATOM 1387 C C . SER A 1 174 ? 18.671 -1.839 -37.890 1.00 55.69 174 SER A C 1
ATOM 1389 O O . SER A 1 174 ? 19.469 -0.912 -37.966 1.00 55.69 174 SER A O 1
ATOM 1391 N N . ASN A 1 175 ? 18.919 -3.027 -38.451 1.00 61.56 175 ASN A N 1
ATOM 1392 C CA . ASN A 1 175 ? 20.196 -3.427 -39.072 1.00 61.56 175 ASN A CA 1
ATOM 1393 C C . ASN A 1 175 ? 20.567 -2.640 -40.364 1.00 61.56 175 ASN A C 1
ATOM 1395 O O . ASN A 1 175 ? 21.599 -2.887 -40.979 1.00 61.56 175 ASN A O 1
ATOM 1399 N N . SER A 1 176 ? 19.722 -1.703 -40.820 1.00 62.81 176 SER A N 1
ATOM 1400 C CA . SER A 1 176 ? 19.975 -0.830 -41.977 1.00 62.81 176 SER A CA 1
ATOM 1401 C C . SER A 1 176 ? 19.348 0.560 -41.792 1.00 62.81 176 SER A C 1
ATOM 1403 O O . SER A 1 176 ? 18.197 0.681 -41.366 1.00 62.81 176 SER A O 1
ATOM 1405 N N . ALA A 1 177 ? 20.066 1.631 -42.157 1.00 62.59 177 ALA A N 1
ATOM 1406 C CA . ALA A 1 177 ? 19.588 3.016 -42.023 1.00 62.59 177 ALA A CA 1
ATOM 1407 C C . ALA A 1 177 ? 18.273 3.279 -42.789 1.00 62.59 177 ALA A C 1
ATOM 1409 O O . ALA A 1 177 ? 17.434 4.064 -42.348 1.00 62.59 177 ALA A O 1
ATOM 1410 N N . LYS A 1 178 ? 18.042 2.563 -43.902 1.00 65.19 178 LYS A N 1
ATOM 1411 C CA . LYS A 1 178 ? 16.793 2.659 -44.675 1.00 65.19 178 LYS A CA 1
ATOM 1412 C C . LYS A 1 178 ? 15.583 2.091 -43.924 1.00 65.19 178 LYS A C 1
ATOM 1414 O O . LYS A 1 178 ? 14.516 2.693 -43.979 1.00 65.19 178 LYS A O 1
ATOM 1419 N N . SER A 1 179 ? 15.724 0.973 -43.207 1.00 64.75 179 SER A N 1
ATOM 1420 C CA . SER A 1 179 ? 14.607 0.361 -42.468 1.00 64.75 179 SER A CA 1
ATOM 1421 C C . SER A 1 179 ? 14.288 1.084 -41.157 1.00 64.75 179 SER A C 1
ATOM 1423 O O . SER A 1 179 ? 13.126 1.120 -40.754 1.00 64.75 179 SER A O 1
ATOM 1425 N N . GLY A 1 180 ? 15.282 1.727 -40.533 1.00 68.19 180 GLY A N 1
ATOM 1426 C CA . GLY A 1 180 ? 15.078 2.564 -39.345 1.00 68.19 180 GLY A CA 1
ATOM 1427 C C . GLY A 1 180 ? 14.295 3.835 -39.679 1.00 68.19 180 GLY A C 1
ATOM 1428 O O . GLY A 1 180 ? 13.342 4.183 -38.986 1.00 68.19 180 GLY A O 1
ATOM 1429 N N . MET A 1 181 ? 14.619 4.468 -40.813 1.00 72.75 181 MET A N 1
ATO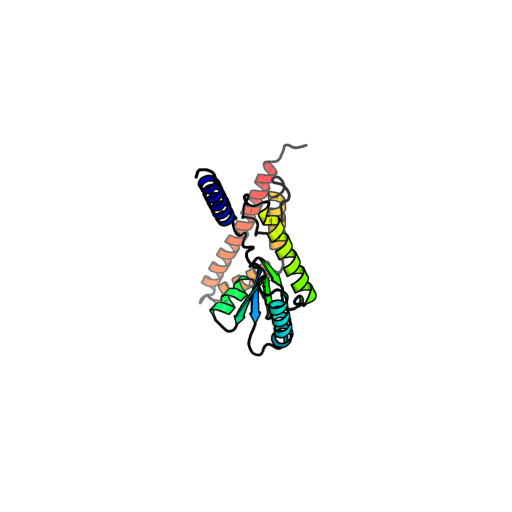M 1430 C CA . MET A 1 181 ? 13.935 5.674 -41.287 1.00 72.75 181 MET A CA 1
ATOM 1431 C C . MET A 1 181 ? 12.467 5.412 -41.676 1.00 72.75 181 MET A C 1
ATOM 1433 O O . MET A 1 181 ? 11.600 6.244 -41.412 1.00 72.75 181 MET A O 1
ATOM 1437 N N . VAL A 1 182 ? 12.148 4.234 -42.229 1.00 78.56 182 VAL A N 1
ATOM 1438 C CA . VAL A 1 182 ? 10.752 3.841 -42.518 1.00 78.56 182 VAL A CA 1
ATOM 1439 C C . VAL A 1 182 ? 9.946 3.621 -41.231 1.00 78.56 182 VAL A C 1
ATOM 1441 O O . VAL A 1 182 ? 8.804 4.058 -41.133 1.00 78.56 182 VAL A O 1
ATOM 1444 N N . ARG A 1 183 ? 10.529 3.001 -40.198 1.00 66.56 183 ARG A N 1
ATOM 1445 C CA . ARG A 1 183 ? 9.827 2.796 -38.917 1.00 66.56 183 ARG A CA 1
ATOM 1446 C C . ARG A 1 183 ? 9.588 4.110 -38.168 1.00 66.56 183 ARG A C 1
ATOM 1448 O O . ARG A 1 183 ? 8.499 4.312 -37.638 1.00 66.56 183 ARG A O 1
ATOM 1455 N N . ALA A 1 184 ? 10.561 5.021 -38.192 1.00 75.25 184 ALA A N 1
ATOM 1456 C CA . ALA A 1 184 ? 10.418 6.354 -37.609 1.00 75.25 184 ALA A CA 1
ATOM 1457 C C . ALA A 1 184 ? 9.355 7.199 -38.335 1.00 75.25 184 ALA A C 1
ATOM 1459 O O . ALA A 1 184 ? 8.559 7.874 -37.687 1.00 75.25 184 ALA A O 1
ATOM 1460 N N . THR A 1 185 ? 9.296 7.129 -39.670 1.00 80.50 185 THR A N 1
ATOM 1461 C CA . THR A 1 185 ? 8.284 7.860 -40.452 1.00 80.50 185 THR A CA 1
ATOM 1462 C C . THR A 1 185 ? 6.875 7.330 -40.217 1.00 80.50 185 THR A C 1
ATOM 1464 O O . THR A 1 185 ? 5.980 8.144 -40.035 1.00 80.50 185 THR A O 1
ATOM 1467 N N . VAL A 1 186 ? 6.666 6.009 -40.133 1.00 83.31 186 VAL A N 1
ATOM 1468 C CA . VAL A 1 186 ? 5.349 5.425 -39.800 1.00 83.31 186 VAL A CA 1
ATOM 1469 C C . VAL A 1 186 ? 4.895 5.831 -38.396 1.00 83.31 186 VAL A C 1
ATOM 1471 O O . VAL A 1 186 ? 3.740 6.207 -38.212 1.00 83.31 186 VAL A O 1
ATOM 1474 N N . PHE A 1 187 ? 5.803 5.822 -37.417 1.00 78.88 187 PHE A N 1
ATOM 1475 C CA . PHE A 1 187 ? 5.494 6.269 -36.059 1.00 78.88 187 PHE A CA 1
ATOM 1476 C C . PHE A 1 187 ? 5.142 7.764 -36.011 1.00 78.88 187 PHE A C 1
ATOM 1478 O O . PHE A 1 187 ? 4.133 8.148 -35.421 1.00 78.88 187 PHE A O 1
ATOM 1485 N N . GLY A 1 188 ? 5.923 8.605 -36.696 1.00 80.38 188 GLY A N 1
ATOM 1486 C CA . GLY A 1 188 ? 5.641 10.036 -36.820 1.00 80.38 188 GLY A CA 1
ATOM 1487 C C . GLY A 1 188 ? 4.311 10.320 -37.524 1.00 80.38 188 GLY A C 1
ATOM 1488 O O . GLY A 1 188 ? 3.544 11.157 -37.058 1.00 80.38 188 GLY A O 1
ATOM 1489 N N . LEU A 1 189 ? 3.992 9.586 -38.596 1.00 80.69 189 LEU A N 1
ATOM 1490 C CA . LEU A 1 189 ? 2.708 9.687 -39.299 1.00 80.69 189 LEU A CA 1
ATOM 1491 C C . LEU A 1 189 ? 1.534 9.262 -38.412 1.00 80.69 189 LEU A C 1
ATOM 1493 O O . LEU A 1 189 ? 0.486 9.898 -38.461 1.00 80.69 189 LEU A O 1
ATOM 1497 N N . GLY A 1 190 ? 1.711 8.234 -37.578 1.00 81.56 190 GLY A N 1
ATOM 1498 C CA . GLY A 1 190 ? 0.705 7.801 -36.607 1.00 81.56 190 GLY A CA 1
ATOM 1499 C C . GLY A 1 190 ? 0.431 8.851 -35.529 1.00 81.56 190 GLY A C 1
ATOM 1500 O O . GLY A 1 190 ? -0.730 9.142 -35.237 1.00 81.56 190 GLY A O 1
ATOM 1501 N N . LEU A 1 191 ? 1.482 9.476 -34.987 1.00 79.25 191 LEU A N 1
ATOM 1502 C CA . LEU A 1 191 ? 1.344 10.564 -34.015 1.00 79.25 191 LEU A CA 1
ATOM 1503 C C . LEU A 1 191 ? 0.683 11.794 -34.641 1.00 79.25 191 LEU A C 1
ATOM 1505 O O . LEU A 1 191 ? -0.344 12.251 -34.144 1.00 79.25 191 LEU A O 1
ATOM 1509 N N . VAL A 1 192 ? 1.219 12.298 -35.757 1.00 84.31 192 VAL A N 1
ATOM 1510 C CA . VAL A 1 192 ? 0.656 13.466 -36.456 1.00 84.31 192 VAL A CA 1
ATOM 1511 C C . VAL A 1 192 ? -0.786 13.192 -36.875 1.00 84.31 192 VAL A C 1
ATOM 1513 O O . VAL A 1 192 ? -1.648 14.037 -36.658 1.00 84.31 192 VAL A O 1
ATOM 1516 N N . GLY A 1 193 ? -1.073 12.000 -37.404 1.00 87.62 193 GLY A N 1
ATOM 1517 C CA . GLY A 1 193 ? -2.419 11.586 -37.787 1.00 87.62 193 GLY A CA 1
ATOM 1518 C C . GLY A 1 193 ? -3.394 11.586 -36.612 1.00 87.62 193 GLY A C 1
ATOM 1519 O O . GLY A 1 193 ? -4.485 12.131 -36.743 1.00 87.62 193 GLY A O 1
ATOM 1520 N N . SER A 1 194 ? -2.988 11.060 -35.454 1.00 82.81 194 SER A N 1
ATOM 1521 C CA . SER A 1 194 ? -3.820 11.057 -34.243 1.00 82.81 194 SER A CA 1
ATOM 1522 C C . SER A 1 194 ? -4.107 12.478 -33.742 1.00 82.81 194 SER A C 1
ATOM 1524 O O . SER A 1 194 ? -5.257 12.800 -33.449 1.00 82.81 194 SER A O 1
ATOM 1526 N N . TYR A 1 195 ? -3.100 13.361 -33.721 1.00 79.56 195 TYR A N 1
ATOM 1527 C CA . TYR A 1 195 ? -3.283 14.771 -33.344 1.00 79.56 195 TYR A CA 1
ATOM 1528 C C . TYR A 1 195 ? -4.180 15.535 -34.326 1.00 79.56 195 TYR A C 1
ATOM 1530 O O . TYR A 1 195 ? -5.004 16.349 -33.910 1.00 79.56 195 TYR A O 1
ATOM 1538 N N . LEU A 1 196 ? -4.059 15.263 -35.626 1.00 85.38 196 LEU A N 1
ATOM 1539 C CA . LEU A 1 196 ? -4.867 15.902 -36.666 1.00 85.38 196 LEU A CA 1
ATOM 1540 C C . LEU A 1 196 ? -6.327 15.421 -36.604 1.00 85.38 196 LEU A C 1
ATOM 1542 O O . LEU A 1 196 ? -7.243 16.234 -36.721 1.00 85.38 196 LEU A O 1
ATOM 1546 N N . LEU A 1 197 ? -6.553 14.131 -36.328 1.00 88.69 197 LEU A N 1
ATOM 1547 C CA . LEU A 1 197 ? -7.879 13.556 -36.067 1.00 88.69 197 LEU A CA 1
ATOM 1548 C C . LEU A 1 197 ? -8.534 14.165 -34.828 1.00 88.69 197 LEU A C 1
ATOM 1550 O O . LEU A 1 197 ? -9.693 14.567 -34.896 1.00 88.69 197 LEU A O 1
ATOM 1554 N N . LEU A 1 198 ? -7.794 14.284 -33.722 1.00 82.50 198 LEU A N 1
ATOM 1555 C CA . LEU A 1 198 ? -8.277 14.957 -32.515 1.00 82.50 198 LEU A CA 1
ATOM 1556 C C . LEU A 1 198 ? -8.632 16.422 -32.808 1.00 82.50 198 LEU A C 1
ATOM 1558 O O . LEU A 1 198 ? -9.718 16.866 -32.448 1.00 82.50 198 LEU A O 1
ATOM 1562 N N . GLY A 1 199 ? -7.785 17.152 -33.540 1.00 84.38 199 GLY A N 1
ATOM 1563 C CA . GLY A 1 199 ? -8.059 18.531 -33.955 1.00 84.38 199 GLY A CA 1
ATOM 1564 C C . GLY A 1 199 ? -9.306 18.676 -34.838 1.00 84.38 199 GLY A C 1
ATOM 1565 O O . GLY A 1 199 ? -10.135 19.556 -34.602 1.00 84.38 199 GLY A O 1
ATOM 1566 N N . LEU A 1 200 ? -9.483 17.793 -35.825 1.00 85.19 200 LEU A N 1
ATOM 1567 C CA . LEU A 1 200 ? -10.675 17.755 -36.683 1.00 85.19 200 LEU A CA 1
ATOM 1568 C C . LEU A 1 200 ? -11.938 17.388 -35.899 1.00 85.19 200 LEU A C 1
ATOM 1570 O O . LEU A 1 200 ? -12.999 17.965 -36.141 1.00 85.19 200 LEU A O 1
ATOM 1574 N N . CYS A 1 201 ? -11.822 16.461 -34.949 1.00 80.50 201 CYS A N 1
ATOM 1575 C CA . CYS A 1 201 ? -12.904 16.064 -34.059 1.00 80.50 201 CYS A CA 1
ATOM 1576 C C . CYS A 1 201 ? -13.363 17.259 -33.211 1.00 80.50 201 CYS A C 1
ATOM 1578 O O . CYS A 1 201 ? -14.539 17.615 -33.233 1.00 80.50 201 CYS A O 1
ATOM 1580 N N . LEU A 1 202 ? -12.430 17.971 -32.573 1.00 77.19 202 LEU A N 1
ATOM 1581 C CA . LEU A 1 202 ? -12.721 19.168 -31.776 1.00 77.19 202 LEU A CA 1
ATOM 1582 C C . LEU A 1 202 ? -13.314 20.309 -32.604 1.00 77.19 202 LEU A C 1
ATOM 1584 O O . LEU A 1 202 ? -14.246 20.974 -32.157 1.00 77.19 202 LEU A O 1
ATOM 1588 N N . LEU A 1 203 ? -12.811 20.534 -33.823 1.00 81.25 203 LEU A N 1
ATOM 1589 C CA . LEU A 1 203 ? -13.382 21.525 -34.739 1.00 81.25 203 LEU A CA 1
ATOM 1590 C C . LEU A 1 203 ? -14.804 21.155 -35.172 1.00 81.25 203 LEU A C 1
ATOM 1592 O O . LEU A 1 203 ? -15.652 22.041 -35.289 1.00 81.25 203 LEU A O 1
ATOM 1596 N N . SER A 1 204 ? -15.073 19.866 -35.380 1.00 78.31 204 SER A N 1
ATOM 1597 C CA . SER A 1 204 ? -16.410 19.366 -35.717 1.00 78.31 204 SER A CA 1
ATOM 1598 C C . SER A 1 204 ? -17.373 19.534 -34.543 1.00 78.31 204 SER A C 1
ATOM 1600 O O . SER A 1 204 ? -18.470 20.051 -34.736 1.00 78.31 204 SER A O 1
ATOM 1602 N N . PHE A 1 205 ? -16.935 19.213 -33.321 1.00 74.75 205 PHE A N 1
ATOM 1603 C CA . PHE A 1 205 ? -17.697 19.476 -32.100 1.00 74.75 205 PHE A CA 1
ATOM 1604 C C . PHE A 1 205 ? -17.979 20.969 -31.919 1.00 74.75 205 PHE A C 1
ATOM 1606 O O . PHE A 1 205 ? -19.129 21.344 -31.724 1.00 74.75 205 PHE A O 1
ATOM 1613 N N . ARG A 1 206 ? -16.977 21.842 -32.091 1.00 71.06 206 ARG A N 1
ATOM 1614 C CA . ARG A 1 206 ? -17.169 23.302 -32.038 1.00 71.06 206 ARG A CA 1
ATOM 1615 C C . ARG A 1 206 ? -18.199 23.780 -33.068 1.00 71.06 206 ARG A C 1
ATOM 1617 O O . ARG A 1 206 ? -19.044 24.608 -32.750 1.00 71.06 206 ARG A O 1
ATOM 1624 N N . LYS A 1 207 ? -18.142 23.276 -34.306 1.00 73.25 207 LYS A N 1
ATOM 1625 C CA . LYS A 1 207 ? -19.101 23.634 -35.366 1.00 73.25 207 LYS A CA 1
ATOM 1626 C C . LYS A 1 207 ? -20.518 23.117 -35.082 1.00 73.25 207 LYS A C 1
ATOM 1628 O O . LYS A 1 207 ? -21.450 23.613 -35.704 1.00 73.25 207 LYS A O 1
ATOM 1633 N N . SER A 1 208 ? -20.679 22.159 -34.168 1.00 68.62 208 SER A N 1
ATOM 1634 C CA . SER A 1 208 ? -21.969 21.574 -33.793 1.00 68.62 208 SER A CA 1
ATOM 1635 C C . SER A 1 208 ? -22.645 22.252 -32.589 1.00 68.62 208 SER A C 1
ATOM 1637 O O . SER A 1 208 ? -23.794 21.927 -32.314 1.00 68.62 208 SER A O 1
ATOM 1639 N N . ILE A 1 209 ? -21.979 23.206 -31.917 1.00 69.12 209 ILE A N 1
ATOM 1640 C CA . ILE A 1 209 ? -22.541 24.040 -30.832 1.00 69.12 209 ILE A CA 1
ATOM 1641 C C . ILE A 1 209 ? -22.763 25.523 -31.259 1.00 69.12 209 ILE A C 1
ATOM 1643 O O . ILE A 1 209 ? -22.403 26.428 -30.510 1.00 69.12 209 ILE A O 1
ATOM 1647 N N . PRO A 1 210 ? -23.291 25.868 -32.451 1.00 61.44 210 PRO A N 1
ATOM 1648 C CA . PRO A 1 210 ? -23.772 27.216 -32.712 1.00 61.44 210 PRO A CA 1
ATOM 1649 C C . PRO A 1 210 ? -25.263 27.283 -32.353 1.00 61.44 210 PRO A C 1
ATOM 1651 O O . PRO A 1 210 ? -26.071 27.352 -33.267 1.00 61.44 210 PRO A O 1
ATOM 1654 N N . ASP A 1 211 ? -25.624 27.185 -31.066 1.00 52.12 211 ASP A N 1
ATOM 1655 C CA . ASP A 1 211 ? -26.954 27.616 -30.579 1.00 52.12 211 ASP A CA 1
ATOM 1656 C C . ASP A 1 211 ? -27.039 27.721 -29.038 1.00 52.12 211 ASP A C 1
ATOM 1658 O O . ASP A 1 211 ? -27.811 27.017 -28.391 1.00 52.12 211 ASP A O 1
ATOM 1662 N N . LEU A 1 212 ? -26.225 28.584 -28.419 1.00 55.16 212 LEU A N 1
ATOM 1663 C CA . LEU A 1 212 ? -26.620 29.203 -27.146 1.00 55.16 212 LEU A CA 1
ATOM 1664 C C . LEU A 1 212 ? -25.916 30.559 -26.965 1.00 55.16 212 LEU A C 1
ATOM 1666 O O . LEU A 1 212 ? -24.856 30.632 -26.350 1.00 55.16 212 LEU A O 1
ATOM 1670 N N . GLU A 1 213 ? -26.569 31.572 -27.549 1.00 42.69 213 GLU A N 1
ATOM 1671 C CA . GLU A 1 213 ? -26.410 33.038 -27.408 1.00 42.69 213 GLU A CA 1
ATOM 1672 C C . GLU A 1 213 ? -25.111 33.717 -27.894 1.00 42.69 213 GLU A C 1
ATOM 1674 O O . GLU A 1 213 ? -24.004 33.442 -27.379 1.00 42.69 213 GLU A O 1
#

Solvent-accessible surface area (backbone atoms only — not comparable to full-atom values): 12671 Å² total; per-residue (Å²): 143,68,71,71,59,57,55,51,54,50,51,50,50,52,53,56,53,62,70,66,56,78,79,81,72,77,79,48,52,37,31,40,39,36,33,52,92,92,40,71,64,28,68,65,42,50,64,48,52,54,50,50,50,68,73,48,48,85,56,40,43,80,46,80,34,50,43,84,38,75,66,31,33,53,57,49,54,73,74,66,63,90,65,72,28,31,39,30,40,68,89,70,50,77,39,52,53,93,66,70,41,70,67,56,53,51,53,52,51,53,51,52,56,54,49,53,63,56,40,76,81,62,79,81,83,72,97,81,84,88,80,83,83,81,83,83,68,57,98,90,43,50,66,66,49,53,50,48,54,54,51,54,57,65,68,34,70,66,56,57,50,50,53,52,50,54,48,51,51,57,42,67,75,37,99,40,76,70,61,13,53,52,54,50,48,54,51,49,48,50,51,53,48,50,54,49,50,50,52,50,49,52,52,50,54,56,69,70,64,84,82,80,133